Protein AF-A0A7S3AFW1-F1 (afdb_monomer_lite)

Sequence (264 aa):
GLPTTKPAVASLVTRRDFSRREEAARSRDGYKAGRGYSINAQKQAYGIDLSLSASDERTTQMVWGPGTFGYSPSALRLFKLEEQVPINLDKIHFDTANHGQAGGDNFGEGSLDVRMISSFGLNATTLVSNTNTSMSTEEGEGFGLAFLDFVSELASRPTVPHVLSLSLGSLSPYSCDKLCDEVSKDPSISLKACQSYLQTQRQVCMFESVEQAALIDRGLQALGLRGITVVGASGDGGSHWSFGPFEGFSPIARALNKVGCEFQ

InterPro domains:
  IPR036852 Peptidase S8/S53 domain superfamily [G3DSA:3.40.50.200] (35-255)
  IPR036852 Peptidase S8/S53 domain superfamily [SSF52743] (97-240)
  IPR050819 Tripeptidyl-peptidase I and related peptidases [PTHR14218] (33-239)

Foldseek 3Di:
DDDPDDDPPDDPPPPPDPDDPDDDPDDDDDDDPDDDQQLVRVCVVVVHDLPDEDPDLQQAAEEEDEAQQAADLVVLVVSCVVSVAQQDSVLEDEPDPDHGDPPDPNHVVNHVVSNNCSRRHPSHRYYYYYQYDVLRDLAAQSGLVSLLVVLVVQLPDPDHHLEYEYAAAEDALVVQQVLLVQLVVPVVHHSVNLSVLQRVDRRYNRHPDPVSVVSSVVSVVSCVVVNHHYHYDPACCPQQHRHHQRDDDDPSSVSSNVCSVPPD

Structure (mmCIF, N/CA/C/O backbone):
data_AF-A0A7S3AFW1-F1
#
_entry.id   AF-A0A7S3AFW1-F1
#
loop_
_atom_site.group_PDB
_atom_site.id
_atom_site.type_symbol
_atom_site.label_atom_id
_atom_site.label_alt_id
_atom_site.label_comp_id
_atom_site.label_asym_id
_atom_site.label_entity_id
_atom_site.label_seq_id
_atom_site.pdbx_PDB_ins_code
_atom_site.Cartn_x
_atom_site.Cartn_y
_atom_site.Cartn_z
_atom_site.occupancy
_atom_site.B_iso_or_equiv
_atom_site.auth_seq_id
_atom_site.auth_comp_id
_atom_site.auth_asym_id
_atom_site.auth_atom_id
_atom_site.pdbx_PDB_model_num
ATOM 1 N N . GLY A 1 1 ? -1.603 -40.210 21.253 1.00 34.34 1 GLY A N 1
ATOM 2 C CA . GLY A 1 1 ? -1.741 -40.449 19.806 1.00 34.34 1 GLY A CA 1
ATOM 3 C C . GLY A 1 1 ? -2.522 -39.301 19.219 1.00 34.34 1 GLY A C 1
ATOM 4 O O . GLY A 1 1 ? -3.602 -39.026 19.721 1.00 34.34 1 GLY A O 1
ATOM 5 N N . LEU A 1 2 ? -1.942 -38.586 18.257 1.00 29.91 2 LEU A N 1
ATOM 6 C CA . LEU A 1 2 ? -2.601 -37.478 17.561 1.00 29.91 2 LEU A CA 1
ATOM 7 C C . LEU A 1 2 ? -3.556 -38.029 16.482 1.00 29.91 2 LEU A C 1
ATOM 9 O O . LEU A 1 2 ? -3.230 -39.060 15.889 1.00 29.91 2 LEU A O 1
ATOM 13 N N . PRO A 1 3 ? -4.701 -37.379 16.204 1.00 38.62 3 PRO A N 1
ATOM 14 C CA . PRO A 1 3 ? -5.617 -37.817 15.153 1.00 38.62 3 PRO A CA 1
ATOM 15 C C . PRO A 1 3 ? -4.990 -37.634 13.763 1.00 38.62 3 PRO A C 1
ATOM 17 O O . PRO A 1 3 ? -4.450 -36.577 13.446 1.00 38.62 3 PRO A O 1
ATOM 20 N N . THR A 1 4 ? -5.081 -38.668 12.929 1.00 39.22 4 THR A N 1
ATOM 21 C CA . THR A 1 4 ? -4.430 -38.810 11.613 1.00 39.22 4 THR A CA 1
ATOM 22 C C . THR A 1 4 ? -5.290 -38.372 10.421 1.00 39.22 4 THR A C 1
ATOM 24 O O . THR A 1 4 ? -5.038 -38.789 9.293 1.00 39.22 4 THR A O 1
ATOM 27 N N . THR A 1 5 ? -6.298 -37.524 10.611 1.00 40.91 5 THR A N 1
ATOM 28 C CA . THR A 1 5 ? -7.193 -37.113 9.516 1.00 40.91 5 THR A CA 1
ATOM 29 C C . THR A 1 5 ? -7.173 -35.603 9.315 1.00 40.91 5 THR A C 1
ATOM 31 O O . THR A 1 5 ? -7.711 -34.853 10.126 1.00 40.91 5 THR A O 1
ATOM 34 N N . LYS A 1 6 ? -6.558 -35.167 8.206 1.00 38.09 6 LYS A N 1
ATOM 35 C CA . LYS A 1 6 ? -6.675 -33.798 7.679 1.00 38.09 6 LYS A CA 1
ATOM 36 C C . LYS A 1 6 ? -8.150 -33.487 7.370 1.00 38.09 6 LYS A C 1
ATOM 38 O O . LYS A 1 6 ? -8.806 -34.339 6.768 1.00 38.09 6 LYS A O 1
ATOM 43 N N . PRO A 1 7 ? -8.669 -32.289 7.693 1.00 36.94 7 PRO A N 1
ATOM 44 C CA . PRO A 1 7 ? -9.962 -31.859 7.182 1.00 36.94 7 PRO A CA 1
ATOM 45 C C . PRO A 1 7 ? -9.878 -31.702 5.662 1.00 36.94 7 PRO A C 1
ATOM 47 O O . PRO A 1 7 ? -8.921 -31.125 5.140 1.00 36.94 7 PRO A O 1
ATOM 50 N N . ALA A 1 8 ? -10.874 -32.235 4.957 1.00 33.84 8 ALA A N 1
ATOM 51 C CA . ALA A 1 8 ? -11.030 -32.034 3.527 1.00 33.84 8 ALA A CA 1
ATOM 52 C C . ALA A 1 8 ? -11.216 -30.539 3.236 1.00 33.84 8 ALA A C 1
ATOM 54 O O . ALA A 1 8 ? -12.000 -29.859 3.897 1.00 33.84 8 ALA A O 1
ATOM 55 N N . VAL A 1 9 ? -10.477 -30.048 2.243 1.00 37.91 9 VAL A N 1
ATOM 56 C CA . VAL A 1 9 ? -10.593 -28.698 1.694 1.00 37.91 9 VAL A CA 1
ATOM 57 C C . VAL A 1 9 ? -12.030 -28.513 1.209 1.00 37.91 9 VAL A C 1
ATOM 59 O O . VAL A 1 9 ? -12.413 -29.037 0.164 1.00 37.91 9 VAL A O 1
ATOM 62 N N . ALA A 1 10 ? -12.844 -27.802 1.987 1.00 37.94 10 ALA A N 1
ATOM 63 C CA . ALA A 1 10 ? -14.125 -27.313 1.514 1.00 37.94 10 ALA A CA 1
ATOM 64 C C . ALA A 1 10 ? -13.837 -26.310 0.392 1.00 37.94 10 ALA A C 1
ATOM 66 O O . ALA A 1 10 ? -13.158 -25.304 0.589 1.00 37.94 10 ALA A O 1
ATOM 67 N N . SER A 1 11 ? -14.309 -26.634 -0.806 1.00 35.25 11 SER A N 1
ATOM 68 C CA . SER A 1 11 ? -14.187 -25.822 -2.006 1.00 35.25 11 SER A CA 1
ATOM 69 C C . SER A 1 11 ? -14.900 -24.480 -1.825 1.00 35.25 11 SER A C 1
ATOM 71 O O . SER A 1 11 ? -16.094 -24.360 -2.096 1.00 35.25 11 SER A O 1
ATOM 73 N N . LEU A 1 12 ? -14.168 -23.449 -1.411 1.00 34.09 12 LEU A N 1
ATOM 74 C CA . LEU A 1 12 ? -14.587 -22.058 -1.563 1.00 34.09 12 LEU A CA 1
ATOM 75 C C . LEU A 1 12 ? -14.192 -21.586 -2.970 1.00 34.09 12 LEU A C 1
ATOM 77 O O . LEU A 1 12 ? -13.294 -20.779 -3.169 1.00 34.09 12 LEU A O 1
ATOM 81 N N . VAL A 1 13 ? -14.861 -22.162 -3.970 1.00 31.81 13 VAL A N 1
ATOM 82 C CA . VAL A 1 13 ? -14.914 -21.627 -5.334 1.00 31.81 13 VAL A CA 1
ATOM 83 C C . VAL A 1 13 ? -16.358 -21.211 -5.557 1.00 31.81 13 VAL A C 1
ATOM 85 O O . VAL A 1 13 ? -17.193 -22.001 -5.995 1.00 31.81 13 VAL A O 1
ATOM 88 N N . THR A 1 14 ? -16.685 -19.969 -5.217 1.00 34.72 14 THR A N 1
ATOM 89 C CA . THR A 1 14 ? -17.935 -19.357 -5.658 1.00 34.72 14 THR A CA 1
ATOM 90 C C . THR A 1 14 ? -17.806 -19.056 -7.151 1.00 34.72 14 THR A C 1
ATOM 92 O O . THR A 1 14 ? -17.253 -18.043 -7.574 1.00 34.72 14 THR A O 1
ATOM 95 N N . ARG A 1 15 ? -18.301 -19.983 -7.980 1.00 31.89 15 ARG A N 1
ATOM 96 C CA . ARG A 1 15 ? -18.605 -19.717 -9.391 1.00 31.89 15 ARG A CA 1
ATOM 97 C C . ARG A 1 15 ? -19.564 -18.524 -9.456 1.00 31.89 15 ARG A C 1
ATOM 99 O O . ARG A 1 15 ? -20.667 -18.595 -8.921 1.00 31.89 15 ARG A O 1
ATOM 106 N N . ARG A 1 16 ? -19.156 -17.442 -10.125 1.00 34.56 16 ARG A N 1
ATOM 107 C CA . ARG A 1 16 ? -20.081 -16.403 -10.601 1.00 34.56 16 ARG A CA 1
ATOM 108 C C . ARG A 1 16 ? -20.973 -17.027 -11.676 1.00 34.56 16 ARG A C 1
ATOM 110 O O . ARG A 1 16 ? -20.524 -17.225 -12.802 1.00 34.56 16 ARG A O 1
ATOM 117 N N . ASP A 1 17 ? -22.212 -17.350 -11.324 1.00 29.81 17 ASP A N 1
ATOM 118 C CA . ASP A 1 17 ? -23.254 -17.680 -12.299 1.00 29.81 17 ASP A CA 1
ATOM 119 C C . ASP A 1 17 ? -23.680 -16.396 -13.025 1.00 29.81 17 ASP A C 1
ATOM 121 O O . ASP A 1 17 ? -24.318 -15.515 -12.451 1.00 29.81 17 ASP A O 1
ATOM 125 N N . PHE A 1 18 ? -23.327 -16.279 -14.306 1.00 33.00 18 PHE A N 1
ATOM 126 C CA . PHE A 1 18 ? -23.675 -15.146 -15.178 1.00 33.00 18 PHE A CA 1
ATOM 127 C C . PHE A 1 18 ? -25.094 -15.238 -15.779 1.00 33.00 18 PHE A C 1
ATOM 129 O O . PHE A 1 18 ? -25.389 -14.596 -16.786 1.00 33.00 18 PHE A O 1
ATOM 136 N N . SER A 1 19 ? -26.001 -16.024 -15.195 1.00 30.44 19 SER A N 1
ATOM 137 C CA . SER A 1 19 ? -27.299 -16.339 -15.810 1.00 30.44 19 SER A CA 1
ATOM 138 C C . SER A 1 19 ? -28.516 -16.066 -14.924 1.00 30.44 19 SER A C 1
ATOM 140 O O . SER A 1 19 ? -29.472 -16.841 -14.928 1.00 30.44 19 SER A O 1
ATOM 142 N N . ARG A 1 20 ? -28.545 -14.930 -14.219 1.00 31.33 20 ARG A N 1
ATOM 143 C CA . ARG A 1 20 ? -29.813 -14.324 -13.780 1.00 31.33 20 ARG A CA 1
ATOM 144 C C . ARG A 1 20 ? -30.059 -13.016 -14.521 1.00 31.33 20 ARG A C 1
ATOM 146 O O . ARG A 1 20 ? -29.467 -11.987 -14.219 1.00 31.33 20 ARG A O 1
ATOM 153 N N . ARG A 1 21 ? -30.971 -13.071 -15.495 1.00 35.28 21 ARG A N 1
ATOM 154 C CA . ARG A 1 21 ? -31.735 -11.899 -15.933 1.00 35.28 21 ARG A CA 1
ATOM 155 C C . ARG A 1 21 ? -32.678 -11.532 -14.790 1.00 35.28 21 ARG A C 1
ATOM 157 O O . ARG A 1 21 ? -33.737 -12.138 -14.668 1.00 35.28 21 ARG A O 1
ATOM 164 N N . GLU A 1 22 ? -32.286 -10.579 -13.956 1.00 37.44 22 GLU A N 1
ATOM 165 C CA . GLU A 1 22 ? -33.246 -9.841 -13.140 1.00 37.44 22 GLU A CA 1
ATOM 166 C C . GLU A 1 22 ? -33.738 -8.640 -13.949 1.00 37.44 22 GLU A C 1
ATOM 168 O O . GLU A 1 22 ? -32.964 -7.835 -14.471 1.00 37.44 22 GLU A O 1
ATOM 173 N N . GLU A 1 23 ? -35.054 -8.598 -14.133 1.00 32.38 23 GLU A N 1
ATOM 174 C CA . GLU A 1 23 ? -35.783 -7.548 -14.825 1.00 32.38 23 GLU A CA 1
ATOM 175 C C . GLU A 1 23 ? -35.565 -6.210 -14.112 1.00 32.38 23 GLU A C 1
ATOM 177 O O . GLU A 1 23 ? -36.072 -5.961 -13.019 1.00 32.38 23 GLU A O 1
ATOM 182 N N . ALA A 1 24 ? -34.800 -5.328 -14.753 1.00 33.72 24 ALA A N 1
ATOM 183 C CA . ALA A 1 24 ? -34.612 -3.961 -14.305 1.00 33.72 24 ALA A CA 1
ATOM 184 C C . ALA A 1 24 ? -35.936 -3.187 -14.414 1.00 33.72 24 ALA A C 1
ATOM 186 O O . ALA A 1 24 ? -36.312 -2.692 -15.483 1.00 33.72 24 ALA A O 1
ATOM 187 N N . ALA A 1 25 ? -36.629 -3.043 -13.285 1.00 33.78 25 ALA A N 1
ATOM 188 C CA . ALA A 1 25 ? -37.641 -2.018 -13.111 1.00 33.78 25 ALA A CA 1
ATOM 189 C C . ALA A 1 25 ? -36.973 -0.644 -13.289 1.00 33.78 25 ALA A C 1
ATOM 191 O O . ALA A 1 25 ? -36.151 -0.204 -12.486 1.00 33.78 25 ALA A O 1
ATOM 192 N N . ARG A 1 26 ? -37.308 0.018 -14.399 1.00 33.91 26 ARG A N 1
ATOM 193 C CA . ARG A 1 26 ? -36.865 1.369 -14.751 1.00 33.91 26 ARG A CA 1
ATOM 194 C C . ARG A 1 26 ? -37.371 2.380 -13.717 1.00 33.91 26 ARG A C 1
ATOM 196 O O . ARG A 1 26 ? -38.484 2.883 -13.851 1.00 33.91 26 ARG A O 1
ATOM 203 N N . SER A 1 27 ? -36.531 2.737 -12.751 1.00 32.06 27 SER A N 1
ATOM 204 C CA . SER A 1 27 ? -36.625 4.035 -12.083 1.00 32.06 27 SER A CA 1
ATOM 205 C C . SER A 1 27 ? -35.856 5.061 -12.914 1.00 32.06 27 SER A C 1
ATOM 207 O O . SER A 1 27 ? -34.662 4.910 -13.175 1.00 32.06 27 SER A O 1
ATOM 209 N N . ARG A 1 28 ? -36.577 6.074 -13.400 1.00 36.31 28 ARG A N 1
ATOM 210 C CA . ARG A 1 28 ? -36.018 7.262 -14.043 1.00 36.31 28 ARG A CA 1
ATOM 211 C C . ARG A 1 28 ? -35.422 8.148 -12.952 1.00 36.31 28 ARG A C 1
ATOM 213 O O . ARG A 1 28 ? -36.155 8.941 -12.380 1.00 36.31 28 ARG A O 1
ATOM 220 N N . ASP A 1 29 ? -34.117 8.061 -12.734 1.00 35.31 29 ASP A N 1
ATOM 221 C CA . ASP A 1 29 ? -33.374 9.145 -12.095 1.00 35.31 29 ASP A CA 1
ATOM 222 C C . ASP A 1 29 ? -32.130 9.491 -12.911 1.00 35.31 29 ASP A C 1
ATOM 224 O O . ASP A 1 29 ? -31.426 8.629 -13.438 1.00 35.31 29 ASP A O 1
ATOM 228 N N . GLY A 1 30 ? -31.950 10.796 -13.105 1.00 32.28 30 GLY A N 1
ATOM 229 C CA . GLY A 1 30 ? -31.034 11.390 -14.065 1.00 32.28 30 GLY A CA 1
ATOM 230 C C . GLY A 1 30 ? -29.585 10.951 -13.873 1.00 32.28 30 GLY A C 1
ATOM 231 O O . GLY A 1 30 ? -28.999 11.085 -12.802 1.00 32.28 30 GLY A O 1
ATOM 232 N N . TYR A 1 31 ? -28.999 10.487 -14.971 1.00 33.03 31 TYR A N 1
ATOM 233 C CA . TYR A 1 31 ? -27.588 10.160 -15.108 1.00 33.03 31 TYR A CA 1
ATOM 234 C C . TYR A 1 31 ? -26.729 11.405 -14.808 1.00 33.03 31 TYR A C 1
ATOM 236 O O . TYR A 1 31 ? -26.622 12.313 -15.633 1.00 33.03 31 TYR A O 1
ATOM 244 N N . LYS A 1 32 ? -26.121 11.470 -13.617 1.00 36.41 32 LYS A N 1
ATOM 245 C CA . LYS A 1 32 ? -24.997 12.372 -13.326 1.00 36.41 32 LYS A CA 1
ATOM 246 C C . LYS A 1 32 ? -23.707 11.584 -13.500 1.00 36.41 32 LYS A C 1
ATOM 248 O O . LYS A 1 32 ? -23.470 10.614 -12.788 1.00 36.41 32 LYS A O 1
ATOM 253 N N . ALA A 1 33 ? -22.878 12.013 -14.443 1.00 34.91 33 ALA A N 1
ATOM 254 C CA . ALA A 1 33 ? -21.521 11.516 -14.582 1.00 34.91 33 ALA A CA 1
ATOM 255 C C . ALA A 1 33 ? -20.736 11.724 -13.268 1.00 34.91 33 ALA A C 1
ATOM 257 O O . ALA A 1 33 ? -20.692 12.838 -12.747 1.00 34.91 33 ALA A O 1
ATOM 258 N N . GLY A 1 34 ? -20.126 10.651 -12.753 1.00 44.19 34 GLY A N 1
ATOM 259 C CA . GLY A 1 34 ? -18.967 10.722 -11.855 1.00 44.19 34 GLY A CA 1
ATOM 260 C C . GLY A 1 34 ? -19.209 10.868 -10.348 1.00 44.19 34 GLY A C 1
ATOM 261 O O . GLY A 1 34 ? -18.528 11.671 -9.719 1.00 44.19 34 GLY A O 1
ATOM 262 N N . ARG A 1 35 ? -20.102 10.089 -9.724 1.00 49.44 35 ARG A N 1
ATOM 263 C CA . ARG A 1 35 ? -19.984 9.818 -8.277 1.00 49.44 35 ARG A CA 1
ATOM 264 C C . ARG A 1 35 ? -19.522 8.381 -8.078 1.00 49.44 35 ARG A C 1
ATOM 266 O O . ARG A 1 35 ? -20.214 7.461 -8.503 1.00 49.44 35 ARG A O 1
ATOM 273 N N . GLY A 1 36 ? -18.349 8.209 -7.465 1.00 63.22 36 GLY A N 1
ATOM 274 C CA . GLY A 1 36 ? -17.938 6.914 -6.925 1.00 63.22 36 GLY A CA 1
ATOM 275 C C . GLY A 1 36 ? -18.980 6.382 -5.934 1.00 63.22 36 GLY A C 1
ATOM 276 O O . GLY A 1 36 ? -19.855 7.122 -5.476 1.00 63.22 36 GLY A O 1
ATOM 277 N N . TYR A 1 37 ? -18.916 5.090 -5.619 1.00 83.75 37 TYR A N 1
ATOM 278 C CA . TYR A 1 37 ? -19.814 4.496 -4.629 1.00 83.75 37 TYR A CA 1
ATOM 279 C C . TYR A 1 37 ? -19.516 5.072 -3.240 1.00 83.75 37 TYR A C 1
ATOM 281 O O . TYR A 1 37 ? -18.371 5.008 -2.791 1.00 83.75 37 TYR A O 1
ATOM 289 N N . SER A 1 38 ? -20.539 5.591 -2.553 1.00 92.12 38 SER A N 1
ATOM 290 C CA . SER A 1 38 ? -20.404 6.009 -1.152 1.00 92.12 38 SER A CA 1
ATOM 291 C C . SER A 1 38 ? -19.994 4.831 -0.270 1.00 92.12 38 SER A C 1
ATOM 293 O O .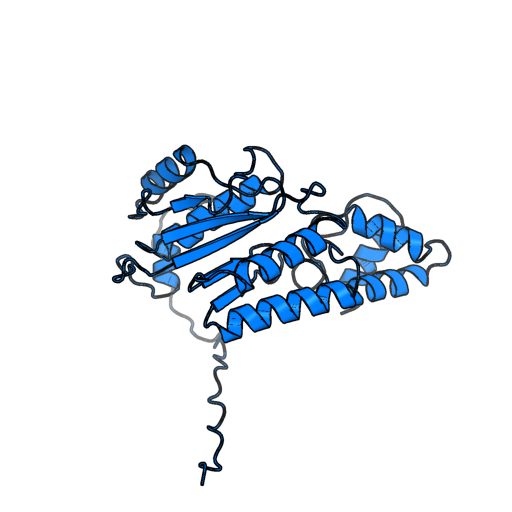 SER A 1 38 ? -20.259 3.671 -0.606 1.00 92.12 38 SER A O 1
ATOM 295 N N . ILE A 1 39 ? -19.405 5.107 0.893 1.00 94.69 39 ILE A N 1
ATOM 296 C CA . ILE A 1 39 ? -19.003 4.052 1.839 1.00 94.69 39 ILE A CA 1
ATOM 297 C C . ILE A 1 39 ? -20.184 3.151 2.205 1.00 94.69 39 ILE A C 1
ATOM 299 O O . ILE A 1 39 ? -20.058 1.926 2.209 1.00 94.69 39 ILE A O 1
ATOM 303 N N . ASN A 1 40 ? -21.353 3.739 2.463 1.00 94.06 40 ASN A N 1
ATOM 304 C CA . ASN A 1 40 ? -22.548 2.971 2.807 1.00 94.06 40 ASN A CA 1
ATOM 305 C C . ASN A 1 40 ? -23.006 2.074 1.649 1.00 94.06 40 ASN A C 1
ATOM 307 O O . ASN A 1 40 ? -23.373 0.926 1.892 1.00 94.06 40 ASN A O 1
ATOM 311 N N . ALA A 1 41 ? -22.933 2.553 0.402 1.00 93.62 41 ALA A N 1
ATOM 312 C CA . ALA A 1 41 ? -23.260 1.739 -0.767 1.00 93.62 41 ALA A CA 1
ATOM 313 C C . ALA A 1 41 ? -22.280 0.564 -0.931 1.00 93.62 41 ALA A C 1
ATOM 315 O O . ALA A 1 41 ? -22.707 -0.552 -1.220 1.00 93.62 41 ALA A O 1
ATOM 316 N N . GLN A 1 42 ? -20.983 0.785 -0.690 1.00 94.94 42 GLN A N 1
ATOM 317 C CA . GLN A 1 42 ? -19.983 -0.286 -0.723 1.00 94.94 42 GLN A CA 1
ATOM 318 C C . GLN A 1 42 ? -20.232 -1.325 0.380 1.00 94.94 42 GLN A C 1
ATOM 320 O O . GLN A 1 42 ? -20.286 -2.518 0.091 1.00 94.94 42 GLN A O 1
ATOM 325 N N . LYS A 1 43 ? -20.456 -0.894 1.630 1.00 95.00 43 LYS A N 1
ATOM 326 C CA . LYS A 1 43 ? -20.791 -1.800 2.742 1.00 95.00 43 LYS A CA 1
ATOM 327 C C . LYS A 1 43 ? -22.025 -2.644 2.438 1.00 95.00 43 LYS A C 1
ATOM 329 O O . LYS A 1 43 ? -21.980 -3.860 2.591 1.00 95.00 43 LYS A O 1
ATOM 334 N N . GLN A 1 44 ? -23.092 -2.017 1.945 1.00 95.12 44 GLN A N 1
ATOM 335 C CA . GLN A 1 44 ? -24.316 -2.714 1.549 1.00 95.12 44 GLN A CA 1
ATOM 336 C C . GLN A 1 44 ? -24.063 -3.740 0.440 1.00 95.12 44 GLN A C 1
ATOM 338 O O . GLN A 1 44 ? -24.547 -4.864 0.540 1.00 95.12 44 GLN A O 1
ATOM 343 N N . ALA A 1 45 ? -23.271 -3.390 -0.579 1.00 96.00 45 ALA A N 1
ATOM 344 C CA . ALA A 1 45 ? -22.916 -4.309 -1.660 1.00 96.00 45 ALA A CA 1
ATOM 345 C C . ALA A 1 45 ? -22.138 -5.541 -1.164 1.00 96.00 45 ALA A C 1
ATOM 347 O O . ALA A 1 45 ? -22.312 -6.632 -1.702 1.00 96.00 45 ALA A O 1
ATOM 348 N N . TYR A 1 46 ? -21.327 -5.385 -0.114 1.00 95.56 46 TYR A N 1
ATOM 349 C CA . TYR A 1 46 ? -20.613 -6.484 0.543 1.00 95.56 46 TYR A CA 1
ATOM 350 C C . TYR A 1 46 ? -21.419 -7.186 1.650 1.00 95.56 46 TYR A C 1
ATOM 352 O O . TYR A 1 46 ? -20.902 -8.103 2.284 1.00 95.56 46 TYR A O 1
ATOM 360 N N . GLY A 1 47 ? -22.670 -6.782 1.904 1.00 96.75 47 GLY A N 1
ATOM 361 C CA . GLY A 1 47 ? -23.490 -7.341 2.985 1.00 96.75 47 GLY A CA 1
ATOM 362 C C . GLY A 1 47 ? -22.984 -7.000 4.393 1.00 96.75 47 GLY A C 1
ATOM 363 O O . GLY A 1 47 ? -23.276 -7.725 5.341 1.00 96.75 47 GLY A O 1
ATOM 364 N N . ILE A 1 48 ? -22.217 -5.917 4.538 1.00 96.12 48 ILE A N 1
ATOM 365 C CA . ILE A 1 48 ? -21.691 -5.428 5.815 1.00 96.12 48 ILE A CA 1
ATOM 366 C C . ILE A 1 48 ? -22.729 -4.503 6.455 1.00 96.12 48 ILE A C 1
ATOM 368 O O . ILE A 1 48 ? -23.150 -3.512 5.852 1.00 96.12 48 ILE A O 1
ATOM 372 N N . ASP A 1 49 ? -23.112 -4.802 7.697 1.00 95.12 49 ASP A N 1
ATOM 373 C CA . ASP A 1 49 ? -23.975 -3.926 8.490 1.00 95.12 49 ASP A CA 1
ATOM 374 C C . ASP A 1 49 ? -23.307 -2.549 8.666 1.00 95.12 49 ASP A C 1
ATOM 376 O O . ASP A 1 49 ? -22.146 -2.442 9.067 1.00 95.12 49 ASP A O 1
ATOM 380 N N . LEU A 1 50 ? -24.043 -1.475 8.366 1.00 93.50 50 LEU A N 1
ATOM 381 C CA . LEU A 1 50 ? -23.544 -0.101 8.471 1.00 93.50 50 LEU A CA 1
ATOM 382 C C . LEU A 1 50 ? -23.111 0.267 9.899 1.00 93.50 50 LEU A C 1
ATOM 384 O O . LEU A 1 50 ? -22.249 1.131 10.069 1.00 93.50 50 LEU A O 1
ATOM 388 N N . SER A 1 51 ? -23.696 -0.398 10.897 1.00 90.94 51 SER A N 1
ATOM 389 C CA . SER A 1 51 ? -23.431 -0.235 12.327 1.00 90.94 51 SER A CA 1
ATOM 390 C C . SER A 1 51 ? -22.364 -1.190 12.878 1.00 90.94 51 SER A C 1
ATOM 392 O O . SER A 1 51 ? -21.970 -1.042 14.039 1.00 90.94 51 SER A O 1
ATOM 394 N N . LEU A 1 52 ? -21.866 -2.138 12.066 1.00 94.88 52 LEU A N 1
ATOM 395 C CA . LEU A 1 52 ? -20.821 -3.068 12.491 1.00 94.88 52 LEU A CA 1
ATOM 396 C C . LEU A 1 52 ? -19.589 -2.286 12.946 1.00 94.88 52 LEU A C 1
ATOM 398 O O . LEU A 1 52 ? -18.970 -1.557 12.170 1.00 94.88 52 LEU A O 1
ATOM 402 N N . SER A 1 53 ? -19.245 -2.453 14.216 1.00 96.31 53 SER A N 1
ATOM 403 C CA . SER A 1 53 ? -18.134 -1.771 14.863 1.00 96.31 53 SER A CA 1
ATOM 404 C C . SER A 1 53 ? -17.462 -2.694 15.870 1.00 96.31 53 SER A C 1
ATOM 406 O O . SER A 1 53 ? -18.078 -3.622 16.399 1.00 96.31 53 SER A O 1
ATOM 408 N N . ALA A 1 54 ? -16.178 -2.454 16.117 1.00 96.50 54 ALA A N 1
ATOM 409 C CA . ALA A 1 54 ? -15.412 -3.187 17.105 1.00 96.50 54 ALA A CA 1
ATOM 410 C C . ALA A 1 54 ? -15.989 -2.953 18.509 1.00 96.50 54 ALA A C 1
ATOM 412 O O . ALA A 1 54 ? -16.115 -1.813 18.963 1.00 96.50 54 ALA A O 1
ATOM 413 N N . SER A 1 55 ? -16.309 -4.048 19.199 1.00 93.69 55 SER A N 1
ATOM 414 C CA . SER A 1 55 ? -16.808 -4.037 20.578 1.00 93.69 55 SER A CA 1
ATOM 415 C C . SER A 1 55 ? -15.695 -4.090 21.630 1.00 93.69 55 SER A C 1
ATOM 417 O O . SER A 1 55 ? -15.945 -3.779 22.789 1.00 93.69 55 SER A O 1
ATOM 419 N N . ASP A 1 56 ? -14.485 -4.515 21.248 1.00 94.31 56 ASP A N 1
ATOM 420 C CA . ASP A 1 56 ? -13.303 -4.557 22.119 1.00 94.31 56 ASP A CA 1
ATOM 421 C C . ASP A 1 56 ? -12.368 -3.390 21.777 1.00 94.31 56 ASP A C 1
ATOM 423 O O . ASP A 1 56 ? -11.905 -3.274 20.639 1.00 94.31 56 ASP A O 1
ATOM 427 N N . GLU A 1 57 ? -12.058 -2.559 22.773 1.00 92.50 57 GLU A N 1
ATOM 428 C CA . GLU A 1 57 ? -11.131 -1.420 22.686 1.00 92.50 57 GLU A CA 1
ATOM 429 C C . GLU A 1 57 ? -9.708 -1.819 22.260 1.00 92.50 57 GLU A C 1
ATOM 431 O O . GLU A 1 57 ? -8.946 -0.995 21.757 1.00 92.50 57 GLU A O 1
ATOM 436 N N . ARG A 1 58 ? -9.345 -3.096 22.422 1.00 94.06 58 ARG A N 1
ATOM 437 C CA . ARG A 1 58 ? -8.054 -3.649 21.995 1.00 94.06 58 ARG A CA 1
ATOM 438 C C . ARG A 1 58 ? -8.017 -4.012 20.513 1.00 94.06 58 ARG A C 1
ATOM 440 O O . ARG A 1 58 ? -6.953 -4.375 20.021 1.00 94.06 58 ARG A O 1
ATOM 447 N N . THR A 1 59 ? -9.144 -3.938 19.803 1.00 97.44 59 THR A N 1
ATOM 448 C CA . THR A 1 59 ? -9.189 -4.213 18.362 1.00 97.44 59 THR A CA 1
ATOM 449 C C . THR A 1 59 ? -8.388 -3.148 17.627 1.00 97.44 59 THR A C 1
ATOM 451 O O . THR A 1 59 ? -8.727 -1.965 17.648 1.00 97.44 59 THR A O 1
ATOM 454 N N . THR A 1 60 ? -7.320 -3.582 16.975 1.00 98.12 60 THR A N 1
ATOM 455 C CA . THR A 1 60 ? -6.331 -2.723 16.322 1.00 98.12 60 THR A CA 1
ATOM 456 C C . THR A 1 60 ? -6.181 -3.108 14.861 1.00 98.12 60 THR A C 1
ATOM 458 O O . THR A 1 60 ? -6.087 -4.287 14.518 1.00 98.12 60 THR A O 1
ATOM 461 N N . GLN A 1 61 ? -6.114 -2.102 14.004 1.00 98.44 61 GLN A N 1
ATOM 462 C CA . GLN A 1 61 ? -5.835 -2.224 12.582 1.00 98.44 61 GLN A CA 1
ATOM 463 C C . GLN A 1 61 ? -4.726 -1.247 12.207 1.00 98.44 61 GLN A C 1
ATOM 465 O O . GLN A 1 61 ? -4.550 -0.223 12.867 1.00 98.44 61 GLN A O 1
ATOM 470 N N . MET A 1 62 ? -3.967 -1.559 11.169 1.00 98.44 62 MET A N 1
ATOM 471 C CA . MET A 1 62 ? -2.822 -0.765 10.753 1.00 98.44 62 MET A CA 1
ATOM 472 C C . MET A 1 62 ? -2.798 -0.601 9.240 1.00 98.44 62 MET A C 1
ATOM 474 O O . MET A 1 62 ? -3.125 -1.531 8.504 1.00 98.44 62 MET A O 1
ATOM 478 N N . VAL A 1 63 ? -2.379 0.580 8.803 1.00 97.62 63 VAL A N 1
ATOM 479 C CA . VAL A 1 63 ? -1.976 0.874 7.425 1.00 97.62 63 VAL A CA 1
ATOM 480 C C . VAL A 1 63 ? -0.516 1.304 7.434 1.00 97.62 63 VAL A C 1
ATOM 482 O O . VAL A 1 63 ? -0.055 1.916 8.406 1.00 97.62 63 VAL A O 1
ATOM 485 N N . TRP A 1 64 ? 0.210 0.974 6.374 1.00 94.81 64 TRP A N 1
ATOM 486 C CA . TRP A 1 64 ? 1.622 1.310 6.256 1.00 94.81 64 TRP A CA 1
ATOM 487 C C . TRP A 1 64 ? 1.990 1.728 4.837 1.00 94.81 64 TRP A C 1
ATOM 489 O O . TRP A 1 64 ? 1.527 1.137 3.864 1.00 94.81 64 TRP A O 1
ATOM 499 N N . GLY A 1 65 ? 2.909 2.685 4.750 1.00 91.12 65 GLY A N 1
ATOM 500 C CA . GLY A 1 65 ? 3.661 2.978 3.540 1.00 91.12 65 GLY A CA 1
ATOM 501 C C . GLY A 1 65 ? 4.933 3.769 3.849 1.00 91.12 65 GLY A C 1
ATOM 502 O O . GLY A 1 65 ? 5.055 4.341 4.934 1.00 91.12 65 GLY A O 1
ATOM 503 N N . PRO A 1 66 ? 5.903 3.820 2.925 1.00 87.88 66 PRO A N 1
ATOM 504 C CA . PRO A 1 66 ? 7.125 4.584 3.116 1.00 87.88 66 PRO A CA 1
A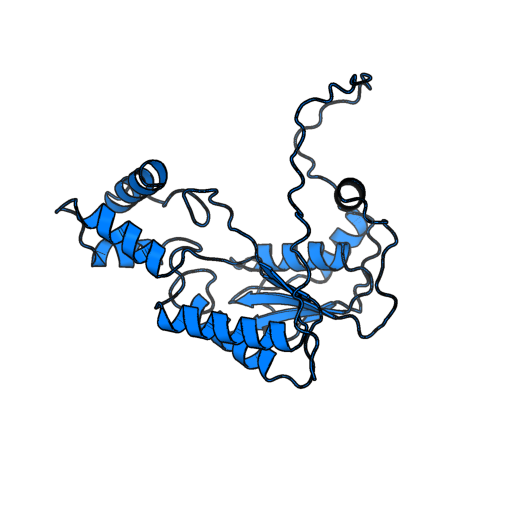TOM 505 C C . PRO A 1 66 ? 6.946 6.061 2.742 1.00 87.88 66 PRO A C 1
ATOM 507 O O . PRO A 1 66 ? 5.957 6.488 2.134 1.00 87.88 66 PRO A O 1
ATOM 510 N N . GLY A 1 67 ? 7.967 6.848 3.065 1.00 84.75 67 GLY A N 1
ATOM 511 C CA . GLY A 1 67 ? 8.163 8.178 2.509 1.00 84.75 67 GLY A CA 1
ATOM 512 C C . GLY A 1 67 ? 7.166 9.214 3.001 1.00 84.75 67 GLY A C 1
ATOM 513 O O . GLY A 1 67 ? 7.189 9.595 4.172 1.00 84.75 67 GLY A O 1
ATOM 514 N N . THR A 1 68 ? 6.301 9.708 2.115 1.00 86.69 68 THR A N 1
ATOM 515 C CA . THR A 1 68 ? 5.302 10.735 2.452 1.00 86.69 68 THR A CA 1
ATOM 516 C C . THR A 1 68 ? 3.959 10.156 2.898 1.00 86.69 68 THR A C 1
ATOM 518 O O . THR A 1 68 ? 2.997 10.914 3.016 1.00 86.69 68 THR A O 1
ATOM 521 N N . PHE A 1 69 ? 3.879 8.845 3.154 1.00 90.25 69 PHE A N 1
ATOM 522 C CA . PHE A 1 69 ? 2.660 8.174 3.602 1.00 90.25 69 PHE A CA 1
ATOM 523 C C . PHE A 1 69 ? 2.104 8.798 4.884 1.00 90.25 69 PHE A C 1
ATOM 525 O O . PHE A 1 69 ? 2.815 8.986 5.876 1.00 90.25 69 PHE A O 1
ATOM 532 N N . GLY A 1 70 ? 0.820 9.126 4.872 1.00 91.69 70 GLY A N 1
ATOM 533 C CA . GLY A 1 70 ? 0.168 9.762 6.004 1.00 91.69 70 GLY A CA 1
ATOM 534 C C . GLY A 1 70 ? -1.221 10.262 5.654 1.00 91.69 70 GLY A C 1
ATOM 535 O O . GLY A 1 70 ? -1.752 9.980 4.583 1.00 91.69 70 GLY A O 1
ATOM 536 N N . TYR A 1 71 ? -1.817 11.011 6.578 1.00 93.81 71 TYR A N 1
ATOM 537 C CA . TYR A 1 71 ? -3.145 11.586 6.399 1.00 93.81 71 TYR A CA 1
ATOM 538 C C . TYR A 1 71 ? -3.253 12.961 7.051 1.00 93.81 71 TYR A C 1
ATOM 540 O O . TYR A 1 71 ? -2.483 13.327 7.939 1.00 93.81 71 TYR A O 1
ATOM 548 N N . SER A 1 72 ? -4.259 13.723 6.627 1.00 93.69 72 SER A N 1
ATOM 549 C CA . SER A 1 72 ? -4.635 14.977 7.275 1.00 93.69 72 SER A CA 1
ATOM 550 C C . SER A 1 72 ? -5.830 14.759 8.213 1.00 93.69 72 SER A C 1
ATOM 552 O O . SER A 1 72 ? -6.906 14.371 7.742 1.00 93.69 72 SER A O 1
ATOM 554 N N . PRO A 1 73 ? -5.711 15.064 9.522 1.00 93.94 73 PRO A N 1
ATOM 555 C CA . PRO A 1 73 ? -6.837 14.983 10.452 1.00 93.94 73 PRO A CA 1
ATOM 556 C C . PRO A 1 73 ? -8.028 15.868 10.058 1.00 93.94 73 PRO A C 1
ATOM 558 O O . PRO A 1 73 ? -9.181 15.497 10.288 1.00 93.94 73 PRO A O 1
ATOM 561 N N . SER A 1 74 ? -7.779 17.033 9.447 1.00 95.00 74 SER A N 1
ATOM 562 C CA . SER A 1 74 ? -8.850 17.917 8.976 1.00 95.00 74 SER A CA 1
ATOM 563 C C . SER A 1 74 ? -9.553 17.346 7.745 1.00 95.00 74 SER A C 1
ATOM 565 O O . SER A 1 74 ? -10.782 17.355 7.702 1.00 95.00 74 SER A O 1
ATOM 567 N N . ALA A 1 75 ? -8.808 16.771 6.796 1.00 94.25 75 ALA A N 1
ATOM 568 C CA . ALA A 1 75 ? -9.389 16.106 5.629 1.00 94.25 75 ALA A CA 1
ATOM 569 C C . ALA A 1 75 ? -10.213 14.873 6.029 1.00 94.25 75 ALA A C 1
ATOM 571 O O . ALA A 1 75 ? -11.313 14.674 5.521 1.00 94.25 75 ALA A O 1
ATOM 572 N N . LEU A 1 76 ? -9.733 14.085 6.996 1.00 95.81 76 LEU A N 1
ATOM 573 C CA . LEU A 1 76 ? -10.464 12.926 7.508 1.00 95.81 76 LEU A CA 1
ATOM 574 C C . LEU A 1 76 ? -11.756 13.328 8.236 1.00 95.81 76 LEU A C 1
ATOM 576 O O . LEU A 1 76 ? -12.785 12.667 8.097 1.00 95.81 76 LEU A O 1
ATOM 580 N N . ARG A 1 77 ? -11.736 14.446 8.974 1.00 97.12 77 ARG A N 1
ATOM 581 C CA . ARG A 1 77 ? -12.941 15.021 9.586 1.00 97.12 77 ARG A CA 1
ATOM 582 C C . ARG A 1 77 ? -13.954 15.478 8.538 1.00 97.12 77 ARG A C 1
ATOM 584 O O . ARG A 1 77 ? -15.142 15.246 8.730 1.00 97.12 77 ARG A O 1
ATOM 591 N N . LEU A 1 78 ? -13.505 16.118 7.458 1.00 96.56 78 LEU A N 1
ATOM 592 C CA . LEU A 1 78 ? -14.385 16.513 6.355 1.00 96.56 78 LEU A CA 1
ATOM 593 C C . LEU A 1 78 ? -14.995 15.285 5.677 1.00 96.56 78 LEU A C 1
ATOM 595 O O . LEU A 1 78 ? -16.212 15.204 5.567 1.00 96.56 78 LEU A O 1
ATOM 599 N N . PHE A 1 79 ? -14.177 14.282 5.362 1.00 95.81 79 PHE A N 1
ATOM 600 C CA . PHE A 1 79 ? -14.638 13.015 4.799 1.00 95.81 79 PHE A CA 1
ATOM 601 C C . PHE A 1 79 ? -15.701 12.332 5.675 1.00 95.81 79 PHE A C 1
ATOM 603 O O . PHE A 1 79 ? -16.741 11.912 5.173 1.00 95.81 79 PHE A O 1
ATOM 610 N N . LYS A 1 80 ? -15.494 12.291 7.001 1.00 95.38 80 LYS A N 1
ATOM 611 C CA . LYS A 1 80 ? -16.487 11.788 7.966 1.00 95.38 80 LYS A CA 1
ATOM 612 C C . LYS A 1 80 ? -17.849 12.483 7.809 1.00 95.38 80 LYS A C 1
ATOM 614 O O . LYS A 1 80 ? -18.884 11.824 7.884 1.00 95.38 80 LYS A O 1
ATOM 619 N N . LEU A 1 81 ? -17.848 13.807 7.637 1.00 95.94 81 LEU A N 1
ATOM 620 C CA . LEU A 1 81 ? -19.066 14.609 7.484 1.00 95.94 81 LEU A CA 1
ATOM 621 C C . LEU A 1 81 ? -19.725 14.395 6.115 1.00 95.94 81 LEU A C 1
ATOM 623 O O . LEU A 1 81 ? -20.946 14.277 6.044 1.00 95.94 81 LEU A O 1
ATOM 627 N N . GLU A 1 82 ? -18.926 14.332 5.052 1.00 94.38 82 GLU A N 1
ATOM 628 C CA . GLU A 1 82 ? -19.392 14.179 3.670 1.00 94.38 82 GLU A CA 1
ATOM 629 C C . GLU A 1 82 ? -20.011 12.799 3.415 1.00 94.38 82 GLU A C 1
ATOM 631 O O . GLU A 1 82 ? -21.108 12.712 2.865 1.00 94.38 82 GLU A O 1
ATOM 636 N N . GLU A 1 83 ? -19.357 11.729 3.876 1.00 93.75 83 GLU A N 1
ATOM 637 C CA . GLU A 1 83 ? -19.832 10.348 3.711 1.00 93.75 83 GLU A CA 1
ATOM 638 C C . GLU A 1 83 ? -20.828 9.914 4.799 1.00 93.75 83 GLU A C 1
ATOM 640 O O . GLU A 1 83 ? -21.428 8.843 4.699 1.00 93.75 83 GLU A O 1
ATOM 645 N N . GLN A 1 84 ? -21.019 10.732 5.843 1.00 92.69 84 GLN A N 1
ATOM 646 C CA . GLN A 1 84 ? -21.893 10.443 6.991 1.00 92.69 84 GLN A CA 1
ATOM 647 C C . GLN A 1 84 ? -21.572 9.102 7.679 1.00 92.69 84 GLN A C 1
ATOM 649 O O . GLN A 1 84 ? -22.459 8.389 8.151 1.00 92.69 84 GLN A O 1
ATOM 654 N N . VAL A 1 85 ? -20.286 8.751 7.749 1.00 91.19 85 VAL A N 1
ATOM 655 C CA . VAL A 1 85 ? -19.800 7.509 8.371 1.00 91.19 85 VAL A CA 1
ATOM 656 C C . VAL A 1 85 ? -19.416 7.797 9.826 1.00 91.19 85 VAL A C 1
ATOM 658 O O . VAL A 1 85 ? -18.737 8.790 10.089 1.00 91.19 85 VAL A O 1
ATOM 661 N N . PRO A 1 86 ? -19.782 6.962 10.814 1.00 93.69 86 PRO A N 1
ATOM 662 C CA . PRO A 1 86 ? -19.505 7.231 12.227 1.00 93.69 86 PRO A CA 1
ATOM 663 C C . PRO A 1 86 ? -18.052 6.900 12.634 1.00 93.69 86 PRO A C 1
ATOM 665 O O . PRO A 1 86 ? -17.812 6.219 13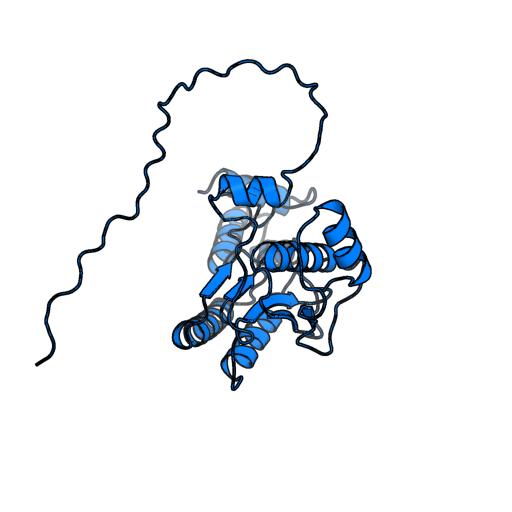.626 1.00 93.69 86 PRO A O 1
ATOM 668 N N . ILE A 1 87 ? -17.061 7.403 11.891 1.00 95.50 87 ILE A N 1
ATOM 669 C CA . ILE A 1 87 ? -15.628 7.194 12.168 1.00 95.50 87 ILE A CA 1
ATOM 670 C C . ILE A 1 87 ? -15.264 7.778 13.540 1.00 95.50 87 ILE A C 1
ATOM 672 O O . ILE A 1 87 ? -15.547 8.948 13.810 1.00 95.50 87 ILE A O 1
ATOM 676 N N . ASN A 1 88 ? -14.604 7.008 14.404 1.00 95.94 88 ASN A N 1
ATOM 677 C CA . ASN A 1 88 ? -14.089 7.513 15.676 1.00 95.94 88 ASN A CA 1
ATOM 678 C C . ASN A 1 88 ? -12.702 8.148 15.466 1.00 95.94 88 ASN A C 1
ATOM 680 O O . ASN A 1 88 ? -11.702 7.442 15.400 1.00 95.94 88 ASN A O 1
ATOM 684 N N . LEU A 1 89 ? -12.651 9.479 15.328 1.00 97.31 89 LEU A N 1
ATOM 685 C CA . LEU A 1 89 ? -11.407 10.208 15.033 1.00 97.31 89 LEU A CA 1
ATOM 686 C C . LEU A 1 89 ? -10.378 10.121 16.169 1.00 97.31 89 LEU A C 1
ATOM 688 O O . LEU A 1 89 ? -9.186 10.232 15.901 1.00 97.31 89 LEU A O 1
ATOM 692 N N . ASP A 1 90 ? -10.825 9.886 17.404 1.00 97.25 90 ASP A N 1
ATOM 693 C CA . ASP A 1 90 ? -9.949 9.796 18.577 1.00 97.25 90 ASP A CA 1
ATOM 694 C C . ASP A 1 90 ? -9.194 8.463 18.645 1.00 97.25 90 ASP A C 1
ATOM 696 O O . ASP A 1 90 ? -8.318 8.307 19.485 1.00 97.25 90 ASP A O 1
ATOM 700 N N . LYS A 1 91 ? -9.526 7.511 17.764 1.00 97.62 91 LYS A N 1
ATOM 701 C CA . LYS A 1 91 ? -8.892 6.190 17.656 1.00 97.62 91 LYS A CA 1
ATOM 702 C C . LYS A 1 91 ? -7.938 6.066 16.470 1.00 97.62 91 LYS A C 1
ATOM 704 O O . LYS A 1 91 ? -7.543 4.958 16.116 1.00 97.62 91 LYS A O 1
ATOM 709 N N . ILE A 1 92 ? -7.608 7.172 15.809 1.00 97.56 92 ILE A N 1
ATOM 710 C CA . ILE A 1 92 ? -6.758 7.179 14.616 1.00 97.56 92 ILE A CA 1
ATOM 711 C C . ILE A 1 92 ? -5.474 7.915 14.964 1.00 97.56 92 ILE A C 1
ATOM 713 O O . ILE A 1 92 ? -5.496 9.113 15.253 1.00 97.56 92 ILE A O 1
ATOM 717 N N . HIS A 1 93 ? -4.364 7.183 14.954 1.00 95.12 93 HIS A N 1
ATOM 718 C CA . HIS A 1 93 ? -3.084 7.663 15.455 1.00 95.12 93 HIS A CA 1
ATOM 719 C C . HIS A 1 93 ? -1.969 7.350 14.475 1.00 95.12 93 HIS A C 1
ATOM 721 O O . HIS A 1 93 ? -1.936 6.275 13.878 1.00 95.12 93 HIS A O 1
ATOM 727 N N . PHE A 1 94 ? -1.008 8.261 14.377 1.00 94.12 94 PHE A N 1
ATOM 728 C CA . PHE A 1 94 ? 0.282 7.903 13.817 1.00 94.12 94 PHE A CA 1
ATOM 729 C C . PHE A 1 94 ? 1.028 6.986 14.785 1.00 94.12 94 PHE A C 1
ATOM 731 O O . PHE A 1 94 ? 1.131 7.271 15.977 1.00 94.12 94 PHE A O 1
ATOM 738 N N . ASP A 1 95 ? 1.533 5.885 14.248 1.00 92.50 95 ASP A N 1
ATOM 739 C CA . ASP A 1 95 ? 2.285 4.857 14.968 1.00 92.50 95 ASP A CA 1
ATOM 740 C C . ASP A 1 95 ? 3.766 5.234 15.139 1.00 92.50 95 ASP A C 1
ATOM 742 O O . ASP A 1 95 ? 4.438 4.814 16.076 1.00 92.50 95 ASP A O 1
ATOM 746 N N . THR A 1 96 ? 4.267 6.078 14.241 1.00 82.31 96 THR A N 1
ATOM 747 C CA . THR A 1 96 ? 5.654 6.541 14.180 1.00 82.31 96 THR A CA 1
ATOM 748 C C . THR A 1 96 ? 5.710 8.056 14.295 1.00 82.31 96 THR A C 1
ATOM 750 O O . THR A 1 96 ? 4.760 8.725 13.911 1.00 82.31 96 THR A O 1
ATOM 753 N N . ALA A 1 97 ? 6.841 8.625 14.728 1.00 80.25 97 ALA A N 1
ATOM 754 C CA . ALA A 1 97 ? 7.054 10.080 14.704 1.00 80.25 97 ALA A CA 1
ATOM 755 C C . ALA A 1 97 ? 7.088 10.668 13.276 1.00 80.25 97 ALA A C 1
ATOM 757 O O . ALA A 1 97 ? 6.920 11.872 13.099 1.00 80.25 97 ALA A O 1
ATOM 758 N N . ASN A 1 98 ? 7.315 9.830 12.257 1.00 75.50 98 ASN A N 1
ATOM 759 C CA . ASN A 1 98 ? 7.144 10.233 10.868 1.00 75.50 98 ASN A CA 1
ATOM 760 C C . ASN A 1 98 ? 5.661 10.193 10.485 1.00 75.50 98 ASN A C 1
ATOM 762 O O . ASN A 1 98 ? 4.978 9.202 10.748 1.00 75.50 98 ASN A O 1
ATOM 766 N N . HIS A 1 99 ? 5.175 11.265 9.865 1.00 74.44 99 HIS A N 1
ATOM 767 C CA . HIS A 1 99 ? 3.754 11.467 9.564 1.00 74.44 99 HIS A CA 1
ATOM 768 C C . HIS A 1 99 ? 3.491 11.792 8.083 1.00 74.44 99 HIS A C 1
ATOM 770 O O . HIS A 1 99 ? 2.369 12.153 7.723 1.00 74.44 99 HIS A O 1
ATOM 776 N N . GLY A 1 100 ? 4.518 11.686 7.229 1.00 74.06 100 GLY A N 1
ATOM 777 C CA . GLY A 1 100 ? 4.439 12.108 5.832 1.00 74.06 100 GLY A CA 1
ATOM 778 C C . GLY A 1 100 ? 4.176 13.612 5.672 1.00 74.06 100 GLY A C 1
ATOM 779 O O . GLY A 1 100 ? 4.105 14.362 6.647 1.00 74.06 100 GLY A O 1
ATOM 780 N N . GLN A 1 101 ? 4.052 14.086 4.431 1.00 74.00 101 GLN A N 1
ATOM 781 C CA . GLN A 1 101 ? 3.716 15.485 4.137 1.00 74.00 101 GLN A CA 1
ATOM 782 C C . GLN A 1 101 ? 2.667 15.565 3.033 1.00 74.00 101 GLN A C 1
ATOM 784 O O . GLN A 1 101 ? 2.748 14.852 2.033 1.00 74.00 101 GLN A O 1
ATOM 789 N N . ALA A 1 102 ? 1.689 16.455 3.213 1.00 74.25 102 ALA A N 1
ATOM 790 C CA . ALA A 1 102 ? 0.648 16.687 2.222 1.00 74.25 102 ALA A CA 1
ATOM 791 C C . ALA A 1 102 ? 1.252 17.140 0.885 1.00 74.25 102 ALA A C 1
ATOM 793 O O . ALA A 1 102 ? 2.106 18.023 0.856 1.00 74.25 102 ALA A O 1
ATOM 794 N N . GLY A 1 103 ? 0.777 16.546 -0.212 1.00 68.50 103 GLY A N 1
ATOM 795 C CA . GLY A 1 103 ? 1.289 16.806 -1.561 1.00 68.50 103 GLY A CA 1
ATOM 796 C C . GLY A 1 103 ? 2.479 15.937 -1.976 1.00 68.50 103 GLY A C 1
ATOM 797 O O . GLY A 1 103 ? 2.915 16.057 -3.113 1.00 68.50 103 GLY A O 1
ATOM 798 N N . GLY A 1 104 ? 2.982 15.066 -1.095 1.00 71.62 104 GLY A N 1
ATOM 799 C CA . GLY A 1 104 ? 3.938 14.026 -1.473 1.00 71.62 104 GLY A CA 1
ATOM 800 C C . GLY A 1 104 ? 3.275 12.832 -2.163 1.00 71.62 104 GLY A C 1
ATOM 801 O O . GLY A 1 104 ? 2.094 12.563 -1.924 1.00 71.62 104 GLY A O 1
ATOM 802 N N . ASP A 1 105 ? 4.053 12.103 -2.964 1.00 74.12 105 ASP A N 1
ATOM 803 C CA . ASP A 1 105 ? 3.585 11.040 -3.869 1.00 74.12 105 ASP A CA 1
ATOM 804 C C . ASP A 1 105 ? 2.695 10.001 -3.171 1.00 74.12 105 ASP A C 1
ATOM 806 O O . ASP A 1 105 ? 1.599 9.695 -3.641 1.00 74.12 105 ASP A O 1
ATOM 810 N N . ASN A 1 106 ? 3.091 9.590 -1.963 1.00 82.94 106 ASN A N 1
ATOM 811 C CA . ASN A 1 106 ? 2.404 8.548 -1.201 1.00 82.94 106 ASN A CA 1
ATOM 812 C C . ASN A 1 106 ? 1.387 9.089 -0.168 1.00 82.94 106 ASN A C 1
ATOM 814 O O . ASN A 1 106 ? 0.775 8.338 0.593 1.00 82.94 106 ASN A O 1
ATOM 818 N N . PHE A 1 107 ? 1.203 10.413 -0.079 1.00 88.38 107 PHE A N 1
ATOM 819 C CA . PHE A 1 107 ? 0.263 11.004 0.888 1.00 88.38 107 PHE A CA 1
ATOM 820 C C . PHE A 1 107 ? -1.196 10.796 0.467 1.00 88.38 107 PHE A C 1
ATOM 822 O O . PHE A 1 107 ? -2.081 10.643 1.312 1.00 88.38 107 PHE A O 1
ATOM 829 N N . GLY A 1 108 ? -1.456 10.807 -0.845 1.00 89.50 108 GLY A N 1
ATOM 830 C CA . GLY A 1 108 ? -2.780 10.532 -1.405 1.00 89.50 108 GLY A CA 1
ATOM 831 C C . GLY A 1 108 ? -3.244 9.111 -1.089 1.00 89.50 108 GLY A C 1
ATOM 832 O O . GLY A 1 108 ? -4.373 8.940 -0.618 1.00 89.50 108 GLY A O 1
ATOM 833 N N . GLU A 1 109 ? -2.343 8.143 -1.265 1.00 90.31 109 GLU A N 1
ATOM 834 C CA . GLU A 1 109 ? -2.569 6.731 -0.952 1.00 90.31 109 GLU A CA 1
ATOM 835 C C . GLU A 1 109 ? -2.779 6.525 0.549 1.00 90.31 109 GLU A C 1
ATOM 837 O O . GLU A 1 109 ? -3.829 6.044 0.963 1.00 90.31 109 GLU A O 1
ATOM 842 N N . GLY A 1 110 ? -1.881 7.044 1.396 1.00 93.00 110 GLY A N 1
ATOM 843 C CA . GLY A 1 110 ? -2.064 6.958 2.849 1.00 93.00 110 GLY A CA 1
ATOM 844 C C . GLY A 1 110 ? -3.360 7.604 3.339 1.00 93.00 110 GLY A C 1
ATOM 845 O O . GLY A 1 110 ? -4.051 7.071 4.209 1.00 93.00 110 GLY A O 1
ATOM 846 N N . SER A 1 111 ? -3.771 8.717 2.730 1.00 94.69 111 SER A N 1
ATOM 847 C CA . SER A 1 111 ? -5.055 9.341 3.045 1.00 94.69 111 SER A CA 1
ATOM 848 C C . SER A 1 111 ? -6.238 8.480 2.596 1.00 94.69 111 SER A C 1
ATOM 850 O O . SER A 1 111 ? -7.276 8.484 3.261 1.00 94.69 111 SER A O 1
ATOM 852 N N . LEU A 1 112 ? -6.144 7.789 1.457 1.00 94.69 112 LEU A N 1
ATOM 853 C CA . LEU A 1 112 ? -7.156 6.837 0.992 1.00 94.69 112 LEU A CA 1
ATOM 854 C C . LEU A 1 112 ? -7.258 5.644 1.948 1.00 94.69 112 LEU A C 1
ATOM 856 O O . LEU A 1 112 ? -8.346 5.389 2.463 1.00 94.69 112 LEU A O 1
ATOM 860 N N . ASP A 1 113 ? -6.137 5.011 2.269 1.00 96.94 113 ASP A N 1
ATOM 861 C CA . ASP A 1 113 ? -6.045 3.873 3.181 1.00 96.94 113 ASP A CA 1
ATOM 862 C C . ASP A 1 113 ? -6.670 4.170 4.542 1.00 96.94 113 ASP A C 1
ATOM 864 O O . ASP A 1 113 ? -7.546 3.436 5.007 1.00 96.94 113 ASP A O 1
ATOM 868 N N . VAL A 1 114 ? -6.300 5.299 5.157 1.00 97.56 114 VAL A N 1
ATOM 869 C CA . VAL A 1 114 ? -6.852 5.714 6.454 1.00 97.56 114 VAL A CA 1
ATOM 870 C C . VAL A 1 114 ? -8.360 5.933 6.368 1.00 97.56 114 VAL A C 1
ATOM 872 O O . VAL A 1 114 ? -9.093 5.479 7.250 1.00 97.56 114 VAL A O 1
ATOM 875 N N . ARG A 1 115 ? -8.856 6.596 5.314 1.00 96.81 115 ARG A N 1
ATOM 876 C CA . ARG A 1 115 ? -10.301 6.813 5.115 1.00 96.81 115 ARG A CA 1
ATOM 877 C C . ARG A 1 115 ? -11.047 5.493 4.971 1.00 96.81 115 ARG A C 1
ATOM 879 O O . ARG A 1 115 ? -12.073 5.309 5.625 1.00 96.81 115 ARG A O 1
ATOM 886 N N . MET A 1 116 ? -10.540 4.579 4.150 1.00 96.88 116 MET A N 1
ATOM 887 C CA . MET A 1 116 ? -11.207 3.313 3.856 1.00 96.88 116 MET A CA 1
ATOM 888 C C . MET A 1 116 ? -11.192 2.383 5.066 1.00 96.88 116 MET A C 1
ATOM 890 O O . MET A 1 116 ? -12.253 1.939 5.512 1.00 96.88 116 MET A O 1
ATOM 894 N N . ILE A 1 117 ? -10.026 2.150 5.668 1.00 97.69 117 ILE A N 1
ATOM 895 C CA . ILE A 1 117 ? -9.911 1.209 6.782 1.00 97.69 117 ILE A CA 1
ATOM 896 C C . ILE A 1 117 ? -10.699 1.691 8.009 1.00 97.69 117 ILE A C 1
ATOM 898 O O . ILE A 1 117 ? -11.390 0.901 8.648 1.00 97.69 117 ILE A O 1
ATOM 902 N N . SER A 1 118 ? -10.691 2.997 8.306 1.00 97.38 118 SER A N 1
ATOM 903 C CA . SER A 1 118 ? -11.443 3.559 9.441 1.00 97.38 118 SER A CA 1
ATOM 904 C C . SER A 1 118 ? -12.951 3.645 9.190 1.00 97.38 118 SER A C 1
ATOM 906 O O . SER A 1 118 ? -13.736 3.703 10.137 1.00 97.38 118 SER A O 1
ATOM 908 N N . SER A 1 119 ? -13.371 3.609 7.923 1.00 96.69 119 SER A N 1
ATOM 909 C CA . SER A 1 119 ? -14.781 3.559 7.540 1.00 96.69 119 SER A CA 1
ATOM 910 C C . SER A 1 119 ? -15.380 2.168 7.670 1.00 96.69 119 SER A C 1
ATOM 912 O O . SER A 1 119 ? -16.547 2.038 8.045 1.00 96.69 119 SER A O 1
ATOM 914 N N . PHE A 1 120 ? -14.610 1.126 7.350 1.00 96.69 120 PHE A N 1
ATOM 915 C CA . PHE A 1 120 ? -15.055 -0.266 7.425 1.00 96.69 120 PHE A CA 1
ATOM 916 C C . PHE A 1 120 ? -14.820 -0.870 8.813 1.00 96.69 120 PHE A C 1
ATOM 918 O O . PHE A 1 120 ? -15.727 -1.496 9.356 1.00 96.69 120 PHE A O 1
ATOM 925 N N . GLY A 1 121 ? -13.662 -0.614 9.422 1.00 96.00 121 GLY A N 1
ATOM 926 C CA . GLY A 1 121 ? -13.315 -1.009 10.787 1.00 96.00 121 GLY A CA 1
ATOM 927 C C . GLY A 1 121 ? -13.744 0.029 11.821 1.00 96.00 121 GLY A C 1
ATOM 928 O O . GLY A 1 121 ? -12.909 0.629 12.497 1.00 96.00 121 GLY A O 1
ATOM 929 N N . LEU A 1 122 ? -15.052 0.277 11.936 1.00 96.81 122 LEU A N 1
ATOM 930 C CA . LEU A 1 122 ? -15.568 1.272 12.879 1.00 96.81 122 LEU A CA 1
ATOM 931 C C . LEU A 1 122 ? -15.160 0.933 14.318 1.00 96.81 122 LEU A C 1
ATOM 933 O O . LEU A 1 122 ? -15.216 -0.220 14.735 1.00 96.81 122 LEU A O 1
ATOM 937 N N . ASN A 1 123 ? -14.802 1.957 15.093 1.00 96.44 123 ASN A N 1
ATOM 938 C CA . ASN A 1 123 ? -14.393 1.862 16.500 1.00 96.44 123 ASN A CA 1
ATOM 939 C C . ASN A 1 123 ? -13.129 1.017 16.792 1.00 96.44 123 ASN A C 1
ATOM 941 O O . ASN A 1 123 ? -12.753 0.893 17.959 1.00 96.44 123 ASN A O 1
ATOM 945 N N . ALA A 1 124 ? -12.444 0.482 15.777 1.00 98.06 124 ALA A N 1
ATOM 946 C CA . ALA A 1 124 ? -11.113 -0.096 15.936 1.00 98.06 124 ALA A CA 1
ATOM 947 C C . ALA A 1 124 ? -10.053 1.012 16.040 1.00 98.06 124 ALA A C 1
ATOM 949 O O . ALA A 1 124 ? -10.159 2.059 15.394 1.00 98.06 124 ALA A O 1
ATOM 950 N N . THR A 1 125 ? -9.006 0.770 16.825 1.00 98.31 125 THR A N 1
ATOM 951 C CA . THR A 1 125 ? -7.827 1.640 16.861 1.00 98.31 125 THR A CA 1
ATOM 952 C C . THR A 1 125 ? -7.069 1.499 15.545 1.00 98.31 125 THR A C 1
ATOM 954 O O . THR A 1 125 ? -6.591 0.416 15.219 1.00 98.31 125 THR A O 1
ATOM 957 N N . THR A 1 126 ? -6.976 2.584 14.778 1.00 98.38 126 THR A N 1
ATOM 958 C CA . THR A 1 126 ? -6.277 2.641 13.490 1.00 98.38 126 THR A CA 1
ATOM 959 C C . THR A 1 126 ? -4.900 3.256 13.680 1.00 98.38 126 THR A C 1
ATOM 961 O O . THR A 1 126 ? -4.775 4.432 14.022 1.00 98.38 126 THR A O 1
ATOM 964 N N . LEU A 1 127 ? -3.872 2.455 13.434 1.00 97.69 127 LEU A N 1
ATOM 965 C CA . LEU A 1 127 ? -2.474 2.856 13.462 1.00 97.69 127 LEU A CA 1
ATOM 966 C C . LEU A 1 127 ? -2.015 3.204 12.042 1.00 97.69 127 LEU A C 1
ATOM 968 O O . LEU A 1 127 ? -2.195 2.418 11.114 1.00 97.69 127 LEU A O 1
ATOM 972 N N . VAL A 1 128 ? -1.426 4.382 11.872 1.00 96.25 128 VAL A N 1
ATOM 973 C CA . VAL A 1 128 ? -0.879 4.861 10.598 1.00 96.25 128 VAL A CA 1
ATOM 974 C C . VAL A 1 128 ? 0.633 4.876 10.721 1.00 96.25 128 VAL A C 1
ATOM 976 O O . VAL A 1 128 ? 1.194 5.741 11.396 1.00 96.25 128 VAL A O 1
ATOM 979 N N . SER A 1 129 ? 1.284 3.884 10.126 1.00 94.00 129 SER A N 1
ATOM 980 C CA . SER A 1 129 ? 2.724 3.685 10.250 1.00 94.00 129 SER A CA 1
ATOM 981 C C . SER A 1 129 ? 3.447 4.156 8.995 1.00 94.00 129 SER A C 1
ATOM 983 O O . SER A 1 129 ? 2.966 3.961 7.879 1.00 94.00 129 SER A O 1
ATOM 985 N N . ASN A 1 130 ? 4.596 4.803 9.177 1.00 90.00 130 ASN A N 1
ATOM 986 C CA . ASN A 1 130 ? 5.439 5.237 8.076 1.00 90.00 130 ASN A CA 1
ATOM 987 C C . ASN A 1 130 ? 6.910 5.003 8.415 1.00 90.00 130 ASN A C 1
ATOM 989 O O . ASN A 1 130 ? 7.490 5.679 9.273 1.00 90.00 130 ASN A O 1
ATOM 993 N N . THR A 1 131 ? 7.524 4.068 7.696 1.00 83.25 131 THR A N 1
ATOM 994 C CA . THR A 1 131 ? 8.955 3.807 7.825 1.00 83.25 131 THR A CA 1
ATOM 995 C C . THR A 1 131 ? 9.739 4.889 7.094 1.00 83.25 131 THR A C 1
ATOM 997 O O . THR A 1 131 ? 9.775 4.945 5.864 1.00 83.25 131 THR A O 1
ATOM 1000 N N . ASN A 1 132 ? 10.382 5.762 7.871 1.00 65.44 132 ASN A N 1
ATOM 1001 C CA . ASN A 1 132 ? 11.267 6.793 7.344 1.00 65.44 132 ASN A CA 1
A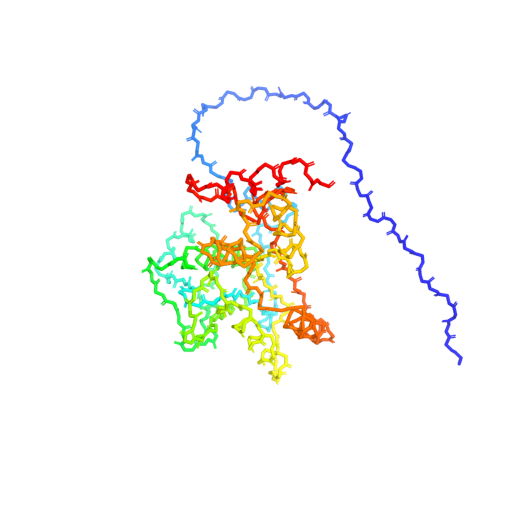TOM 1002 C C . ASN A 1 132 ? 12.682 6.244 7.142 1.00 65.44 132 ASN A C 1
ATOM 1004 O O . ASN A 1 132 ? 13.564 6.457 7.974 1.00 65.44 132 ASN A O 1
ATOM 1008 N N . THR A 1 133 ? 12.925 5.556 6.035 1.00 53.88 133 THR A N 1
ATOM 1009 C CA . THR A 1 133 ? 14.295 5.424 5.535 1.00 53.88 133 THR A CA 1
ATOM 1010 C C . THR A 1 133 ? 14.659 6.691 4.768 1.00 53.88 133 THR A C 1
ATOM 1012 O O . THR A 1 133 ? 13.815 7.271 4.093 1.00 53.88 133 THR A O 1
ATOM 1015 N N . SER A 1 134 ? 15.932 7.091 4.769 1.00 52.16 134 SER A N 1
ATOM 1016 C CA . SER A 1 134 ? 16.469 8.175 3.920 1.00 52.16 134 SER A CA 1
ATOM 1017 C C . SER A 1 134 ? 16.314 7.939 2.402 1.00 52.16 134 SER A C 1
ATOM 1019 O O . SER A 1 134 ? 16.806 8.732 1.608 1.00 52.16 134 SER A O 1
ATOM 1021 N N . MET A 1 135 ? 15.655 6.845 2.010 1.00 52.78 135 MET A N 1
ATOM 1022 C CA . MET A 1 135 ? 15.282 6.442 0.651 1.00 52.78 135 MET A CA 1
ATOM 1023 C C . MET A 1 135 ? 13.751 6.473 0.486 1.00 52.78 135 MET A C 1
ATOM 1025 O O . MET A 1 135 ? 13.122 5.513 0.059 1.00 52.78 135 MET A O 1
ATOM 1029 N N . SER A 1 136 ? 13.153 7.561 0.959 1.00 54.47 136 SER A N 1
ATOM 1030 C CA . SER A 1 136 ? 11.736 7.795 1.252 1.00 54.47 136 SER A CA 1
ATOM 1031 C C . SER A 1 136 ? 10.840 7.977 0.017 1.00 54.47 136 SER A C 1
ATOM 1033 O O . SER A 1 136 ? 9.995 8.872 -0.008 1.00 54.47 136 SER A O 1
ATOM 1035 N N . THR A 1 137 ? 10.995 7.142 -1.004 1.00 62.41 137 THR A N 1
ATOM 1036 C CA . THR A 1 137 ? 10.163 7.178 -2.211 1.00 62.41 137 THR A CA 1
ATOM 1037 C C . THR A 1 137 ? 9.286 5.933 -2.305 1.00 62.41 137 THR A C 1
ATOM 1039 O O . THR A 1 137 ? 9.659 4.843 -1.879 1.00 62.41 137 THR A O 1
ATOM 1042 N N . GLU A 1 138 ? 8.096 6.098 -2.883 1.00 64.06 138 GLU A N 1
ATOM 1043 C CA . GLU A 1 138 ? 7.202 5.005 -3.314 1.00 64.06 138 GLU A CA 1
ATOM 1044 C C . GLU A 1 138 ? 7.771 4.251 -4.534 1.00 64.06 138 GLU A C 1
ATOM 1046 O O . GLU A 1 138 ? 7.096 3.447 -5.163 1.00 64.06 138 GLU A O 1
ATOM 1051 N N . GLU A 1 139 ? 9.002 4.573 -4.922 1.00 68.88 139 GLU A N 1
ATOM 1052 C CA . GLU A 1 139 ? 9.634 4.203 -6.177 1.00 68.88 139 GLU A CA 1
ATOM 1053 C C . GLU A 1 139 ? 11.109 3.890 -5.924 1.00 68.88 139 GLU A C 1
ATOM 1055 O O . GLU A 1 139 ? 11.731 4.451 -5.015 1.00 68.88 139 GLU A O 1
ATOM 1060 N N . GLY A 1 140 ? 11.676 3.018 -6.753 1.00 69.69 140 GLY A N 1
ATOM 1061 C CA . GLY A 1 140 ? 13.092 2.669 -6.715 1.00 69.69 140 GLY A CA 1
ATOM 1062 C C . GLY A 1 140 ? 13.506 1.749 -5.561 1.00 69.69 140 GLY A C 1
ATOM 1063 O O . GLY A 1 140 ? 12.687 1.170 -4.846 1.00 69.69 140 GLY A O 1
ATOM 1064 N N . GLU A 1 141 ? 14.822 1.630 -5.387 1.00 66.81 141 GLU A N 1
ATOM 1065 C CA . GLU A 1 141 ? 15.495 0.662 -4.499 1.00 66.81 141 GLU A CA 1
ATOM 1066 C C . GLU A 1 141 ? 15.182 0.874 -2.999 1.00 66.81 141 GLU A C 1
ATOM 1068 O O . GLU A 1 141 ? 15.318 -0.035 -2.179 1.00 66.81 141 GLU A O 1
ATOM 1073 N N . GLY A 1 142 ? 14.683 2.061 -2.634 1.00 78.06 142 GLY A N 1
ATOM 1074 C CA . GLY A 1 142 ? 14.352 2.434 -1.258 1.00 78.06 142 GLY A CA 1
ATOM 1075 C C . GLY A 1 142 ? 13.209 1.648 -0.625 1.00 78.06 142 GLY A C 1
ATOM 1076 O O . GLY A 1 142 ? 13.227 1.365 0.578 1.00 78.06 142 GLY A O 1
ATOM 1077 N N . PHE A 1 143 ? 12.223 1.271 -1.435 1.00 85.81 143 PHE A N 1
ATOM 1078 C CA . PHE A 1 143 ? 10.988 0.655 -0.963 1.00 85.81 143 PHE A CA 1
ATOM 1079 C C . PHE A 1 143 ? 11.229 -0.712 -0.318 1.00 85.81 143 PHE A C 1
ATOM 1081 O O . PHE A 1 143 ? 10.738 -0.962 0.783 1.00 85.81 143 PHE A O 1
ATOM 1088 N N . GLY A 1 144 ? 11.996 -1.595 -0.968 1.00 88.56 144 GLY A N 1
ATOM 1089 C CA . GLY A 1 144 ? 12.243 -2.945 -0.461 1.00 88.56 144 GLY A CA 1
ATOM 1090 C C . GLY A 1 144 ? 12.924 -2.943 0.910 1.00 88.56 144 GLY A C 1
ATOM 1091 O O . GLY A 1 144 ? 12.541 -3.709 1.796 1.00 88.56 144 GLY A O 1
ATOM 1092 N N . LEU A 1 145 ? 13.873 -2.027 1.130 1.00 87.50 145 LEU A N 1
ATOM 1093 C CA . LEU A 1 145 ? 14.528 -1.862 2.428 1.00 87.50 145 LEU A CA 1
ATOM 1094 C C . LEU A 1 145 ? 13.588 -1.260 3.478 1.00 87.50 145 LEU A C 1
ATOM 1096 O O . LEU A 1 145 ? 13.557 -1.758 4.603 1.00 87.50 145 LEU A O 1
ATOM 1100 N N . ALA A 1 146 ? 12.778 -0.260 3.119 1.00 88.38 146 ALA A N 1
ATOM 1101 C CA . ALA A 1 146 ? 11.776 0.305 4.023 1.00 88.38 146 ALA A CA 1
ATOM 1102 C C . ALA A 1 146 ? 10.736 -0.741 4.453 1.00 88.38 146 ALA A C 1
ATOM 1104 O O . ALA A 1 146 ? 10.349 -0.798 5.622 1.00 88.38 146 ALA A O 1
ATOM 1105 N N . PHE A 1 147 ? 10.299 -1.594 3.523 1.00 91.88 147 PHE A N 1
ATOM 1106 C CA . PHE A 1 147 ? 9.332 -2.641 3.824 1.00 91.88 147 PHE A CA 1
ATOM 1107 C C . PHE A 1 147 ? 9.947 -3.736 4.698 1.00 91.88 147 PHE A C 1
ATOM 1109 O O . PHE A 1 147 ? 9.316 -4.182 5.655 1.00 91.88 147 PHE A O 1
ATOM 1116 N N . LEU A 1 148 ? 11.195 -4.129 4.424 1.00 92.00 148 LEU A N 1
ATOM 1117 C CA . LEU A 1 148 ? 11.922 -5.084 5.257 1.00 92.00 148 LEU A CA 1
ATOM 1118 C C . LEU A 1 148 ? 12.112 -4.569 6.691 1.00 92.00 148 LEU A C 1
ATOM 1120 O O . LEU A 1 148 ? 11.889 -5.323 7.641 1.00 92.00 148 LEU A O 1
ATOM 1124 N N . ASP A 1 149 ? 12.500 -3.303 6.852 1.00 91.06 149 ASP A N 1
ATOM 1125 C CA . ASP A 1 149 ? 12.643 -2.662 8.163 1.00 91.06 149 ASP A CA 1
ATOM 1126 C C . ASP A 1 149 ? 11.306 -2.655 8.916 1.00 91.06 149 ASP A C 1
ATOM 1128 O O . ASP A 1 149 ? 11.230 -3.135 10.047 1.00 91.06 149 ASP A O 1
ATOM 1132 N N . PHE A 1 150 ? 10.222 -2.251 8.243 1.00 93.56 150 PHE A N 1
ATOM 1133 C CA . PHE A 1 150 ? 8.875 -2.263 8.811 1.00 93.56 150 PHE A CA 1
ATOM 1134 C C . PHE A 1 150 ? 8.447 -3.640 9.325 1.00 93.56 150 PHE A C 1
ATOM 1136 O O . PHE A 1 150 ? 8.051 -3.770 10.484 1.00 93.56 150 PHE A O 1
ATOM 1143 N N . VAL A 1 151 ? 8.506 -4.680 8.485 1.00 95.75 151 VAL A N 1
ATOM 1144 C CA . VAL A 1 151 ? 8.020 -6.010 8.892 1.00 95.75 151 VAL A CA 1
ATOM 1145 C C . VAL A 1 151 ? 8.892 -6.615 9.986 1.00 95.75 151 VAL A C 1
ATOM 1147 O O . VAL A 1 151 ? 8.375 -7.324 10.850 1.00 95.75 151 VAL A O 1
ATOM 1150 N N . SER A 1 152 ? 10.193 -6.312 9.987 1.00 94.12 152 SER A N 1
ATOM 1151 C CA . SER A 1 152 ? 11.126 -6.759 11.024 1.00 94.12 152 SER A CA 1
ATOM 1152 C C . SER A 1 152 ? 10.836 -6.082 12.363 1.00 94.12 152 SER A C 1
ATOM 1154 O O . SER A 1 152 ? 10.744 -6.754 13.393 1.00 94.12 152 SER A O 1
ATOM 1156 N N . GLU A 1 153 ? 10.639 -4.763 12.350 1.00 94.19 153 GLU A N 1
ATOM 1157 C CA . GLU A 1 153 ? 10.305 -3.975 13.533 1.00 94.19 153 GLU A CA 1
ATOM 1158 C C . GLU A 1 153 ? 8.944 -4.398 14.095 1.00 94.19 153 GLU A C 1
ATOM 1160 O O . GLU A 1 153 ? 8.869 -4.795 15.261 1.00 94.19 153 GLU A O 1
ATOM 1165 N N . LEU A 1 154 ? 7.900 -4.450 13.262 1.00 96.25 154 LEU A N 1
ATOM 1166 C CA . LEU A 1 154 ? 6.554 -4.840 13.679 1.00 96.25 154 LEU A CA 1
ATOM 1167 C C . LEU A 1 154 ? 6.531 -6.251 14.283 1.00 96.25 154 LEU A C 1
ATOM 1169 O O . LEU A 1 154 ? 5.904 -6.479 15.321 1.00 96.25 154 LEU A O 1
ATOM 1173 N N . ALA A 1 155 ? 7.258 -7.198 13.680 1.00 95.81 155 ALA A N 1
ATOM 1174 C CA . ALA A 1 155 ? 7.352 -8.564 14.188 1.00 95.81 155 ALA A CA 1
ATOM 1175 C C . ALA A 1 155 ? 8.031 -8.641 15.564 1.00 95.81 155 ALA A C 1
ATOM 1177 O O . ALA A 1 155 ? 7.717 -9.548 16.339 1.00 95.81 155 ALA A O 1
ATOM 1178 N N . SER A 1 156 ? 8.904 -7.685 15.892 1.00 94.81 156 SER A N 1
ATOM 1179 C CA . SER A 1 156 ? 9.608 -7.608 17.176 1.00 94.81 156 SER A CA 1
ATOM 1180 C C . SER A 1 156 ? 8.782 -6.982 18.309 1.00 94.81 156 SER A C 1
ATOM 1182 O O . SER A 1 156 ? 9.114 -7.159 19.484 1.00 94.81 156 SER A O 1
ATOM 1184 N N . ARG A 1 157 ? 7.684 -6.279 17.993 1.00 95.31 157 ARG A N 1
ATOM 1185 C CA . ARG A 1 157 ? 6.904 -5.539 18.995 1.00 95.31 157 ARG A CA 1
ATOM 1186 C C . ARG A 1 157 ? 6.227 -6.459 20.014 1.00 95.31 157 ARG A C 1
ATOM 1188 O O . ARG A 1 157 ? 5.712 -7.512 19.634 1.00 95.31 157 ARG A O 1
ATOM 1195 N N . PRO A 1 158 ? 6.081 -6.051 21.289 1.00 95.56 158 PRO A N 1
ATOM 1196 C CA . PRO A 1 158 ? 5.336 -6.830 22.283 1.00 95.56 158 PRO A CA 1
ATOM 1197 C C . PRO A 1 158 ? 3.870 -7.069 21.897 1.00 95.56 158 PRO A C 1
ATOM 1199 O O . PRO A 1 158 ? 3.319 -8.136 22.157 1.00 95.56 158 PRO A O 1
ATOM 1202 N N . THR A 1 159 ? 3.249 -6.093 21.234 1.00 94.81 159 THR A N 1
ATOM 1203 C CA . THR A 1 159 ? 1.877 -6.166 20.720 1.00 94.81 159 THR A CA 1
ATOM 1204 C C . THR A 1 159 ? 1.860 -5.845 19.231 1.00 94.81 159 THR A C 1
ATOM 1206 O O . THR A 1 159 ? 2.716 -5.112 18.741 1.00 94.81 159 THR A O 1
ATOM 1209 N N . VAL A 1 160 ? 0.906 -6.431 18.512 1.00 96.69 160 VAL A N 1
ATOM 1210 C CA . VAL A 1 160 ? 0.756 -6.297 17.059 1.00 96.69 160 VAL A CA 1
ATOM 1211 C C . VAL A 1 160 ? -0.698 -5.999 16.693 1.00 96.69 160 VAL A C 1
ATOM 1213 O O . VAL A 1 160 ? -1.589 -6.327 17.485 1.00 96.69 160 VAL A O 1
ATOM 1216 N N . PRO A 1 161 ? -0.964 -5.366 15.534 1.00 97.81 161 PRO A N 1
ATOM 1217 C CA . PRO A 1 161 ? -2.325 -5.162 15.065 1.00 97.81 161 PRO A CA 1
ATOM 1218 C C . PRO A 1 161 ? -2.994 -6.492 14.709 1.00 97.81 161 PRO A C 1
ATOM 1220 O O . PRO A 1 161 ? -2.327 -7.467 14.378 1.00 97.81 161 PRO A O 1
ATOM 1223 N N . HIS A 1 162 ? -4.323 -6.522 14.726 1.00 98.25 162 HIS A N 1
ATOM 1224 C CA . HIS A 1 162 ? -5.085 -7.681 14.256 1.00 98.25 162 HIS A CA 1
ATOM 1225 C C . HIS A 1 162 ? -5.144 -7.721 12.724 1.00 98.25 162 HIS A C 1
ATOM 1227 O O . HIS A 1 162 ? -5.138 -8.796 12.125 1.00 98.25 162 HIS A O 1
ATOM 1233 N N . VAL A 1 163 ? -5.182 -6.544 12.092 1.00 98.31 163 VAL A N 1
ATOM 1234 C CA . VAL A 1 163 ? -5.220 -6.374 10.636 1.00 98.31 163 VAL A CA 1
ATOM 1235 C C . VAL A 1 163 ? -4.116 -5.418 10.203 1.00 98.31 163 VAL A C 1
ATOM 1237 O O . VAL A 1 163 ? -3.985 -4.335 10.769 1.00 98.31 163 VAL A O 1
ATOM 1240 N N . LEU A 1 164 ? -3.359 -5.8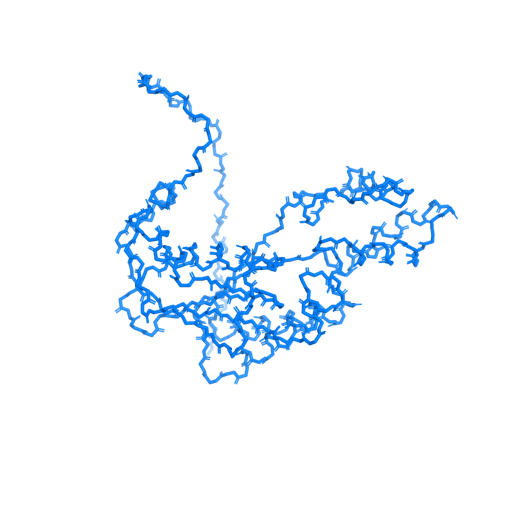00 9.180 1.00 98.31 164 LEU A N 1
ATOM 1241 C CA . LEU A 1 164 ? -2.417 -4.943 8.467 1.00 98.31 164 LEU A CA 1
ATOM 1242 C C . LEU A 1 164 ? -2.878 -4.826 7.009 1.00 98.31 164 LEU A C 1
ATOM 1244 O O . LEU A 1 164 ? -2.946 -5.835 6.310 1.00 98.31 164 LEU A O 1
ATOM 1248 N N . SER A 1 165 ? -3.196 -3.612 6.565 1.00 97.88 165 SER A N 1
ATOM 1249 C CA . SER A 1 165 ? -3.563 -3.301 5.182 1.00 97.88 165 SER A CA 1
ATOM 1250 C C . SER A 1 165 ? -2.391 -2.636 4.468 1.00 97.88 165 SER A C 1
ATOM 1252 O O . SER A 1 165 ? -1.817 -1.676 4.983 1.00 97.88 165 SER A O 1
ATOM 1254 N N . LEU A 1 166 ? -2.047 -3.156 3.294 1.00 95.75 166 LEU A N 1
ATOM 1255 C CA . LEU A 1 166 ? -0.930 -2.716 2.466 1.00 95.75 166 LEU A CA 1
ATOM 1256 C C . LEU A 1 166 ? -1.444 -2.396 1.057 1.00 95.75 166 LEU A C 1
ATOM 1258 O O . LEU A 1 166 ? -1.779 -3.309 0.301 1.00 95.75 166 LEU A O 1
ATOM 1262 N N . SER A 1 167 ? -1.472 -1.119 0.686 1.00 92.75 167 SER A N 1
ATOM 1263 C CA . SER A 1 167 ? -1.900 -0.668 -0.650 1.00 92.75 167 SER A CA 1
ATOM 1264 C C . SER A 1 167 ? -0.715 -0.293 -1.541 1.00 92.75 167 SER A C 1
ATOM 1266 O O . SER A 1 167 ? -0.760 0.640 -2.331 1.00 92.75 167 SER A O 1
ATOM 1268 N N . LEU A 1 168 ? 0.388 -1.028 -1.392 1.00 85.50 168 LEU A N 1
ATOM 1269 C CA . LEU A 1 168 ? 1.624 -0.823 -2.136 1.00 85.50 168 LEU A CA 1
ATOM 1270 C C . LEU A 1 168 ? 2.160 -2.172 -2.597 1.00 85.50 168 LEU A C 1
ATOM 1272 O O . LEU A 1 168 ? 2.107 -3.160 -1.860 1.00 85.50 168 LEU A O 1
ATOM 1276 N N . GLY A 1 169 ? 2.705 -2.210 -3.806 1.00 84.06 169 GLY A N 1
ATOM 1277 C CA . GLY A 1 169 ? 3.209 -3.438 -4.394 1.00 84.06 169 GLY A CA 1
ATOM 1278 C C . GLY A 1 169 ? 4.117 -3.170 -5.578 1.00 84.06 169 GLY A C 1
ATOM 1279 O O . GLY A 1 169 ? 4.141 -2.080 -6.136 1.00 84.06 169 GLY A O 1
ATOM 1280 N N . SER A 1 170 ? 4.889 -4.186 -5.943 1.00 87.50 170 SER A N 1
ATOM 1281 C CA . SER A 1 170 ? 5.761 -4.148 -7.107 1.00 87.50 170 SER A CA 1
ATOM 1282 C C . SER A 1 170 ? 5.788 -5.497 -7.799 1.00 87.50 170 SER A C 1
ATOM 1284 O O . SER A 1 170 ? 5.473 -6.521 -7.188 1.00 87.50 170 SER A O 1
ATOM 1286 N N . LEU A 1 171 ? 6.247 -5.513 -9.050 1.00 87.56 171 LEU A N 1
ATOM 1287 C CA . LEU A 1 171 ? 6.671 -6.754 -9.688 1.00 87.56 171 LEU A CA 1
ATOM 1288 C C . LEU A 1 171 ? 7.729 -7.453 -8.825 1.00 87.56 171 LEU A C 1
ATOM 1290 O O . LEU A 1 171 ? 8.609 -6.809 -8.251 1.00 87.56 171 LEU A O 1
ATOM 1294 N N . SER A 1 172 ? 7.658 -8.785 -8.753 1.00 86.75 172 SER A N 1
ATOM 1295 C CA . SER A 1 172 ? 8.696 -9.560 -8.071 1.00 86.75 172 SER A CA 1
ATOM 1296 C C . SER A 1 172 ? 10.051 -9.378 -8.774 1.00 86.75 172 SER A C 1
ATOM 1298 O O . SER A 1 172 ? 10.063 -9.227 -10.000 1.00 86.75 172 SER A O 1
ATOM 1300 N N . PRO A 1 173 ? 11.190 -9.484 -8.056 1.00 87.62 173 PRO A N 1
ATOM 1301 C CA . PRO A 1 173 ? 12.522 -9.428 -8.672 1.00 87.62 173 PRO A CA 1
ATOM 1302 C C . PRO A 1 173 ? 12.653 -10.364 -9.881 1.00 87.62 173 PRO A C 1
ATOM 1304 O O . PRO A 1 173 ? 13.094 -9.967 -10.951 1.00 87.62 173 PRO A O 1
ATOM 1307 N N . TYR A 1 174 ? 12.134 -11.587 -9.752 1.00 87.75 174 TYR A N 1
ATOM 1308 C CA . TYR A 1 174 ? 12.113 -12.567 -10.838 1.00 87.75 174 TYR A CA 1
ATOM 1309 C C . TYR A 1 174 ? 11.326 -12.106 -12.076 1.00 87.75 174 TYR A C 1
ATOM 1311 O O . TYR A 1 174 ? 11.719 -12.385 -13.207 1.00 87.75 174 TYR A O 1
ATOM 1319 N N . SER A 1 175 ? 10.197 -11.421 -11.876 1.00 88.06 175 SER A N 1
ATOM 1320 C CA . SER A 1 175 ? 9.393 -10.898 -12.987 1.00 88.06 175 SER A CA 1
ATOM 1321 C C . SER A 1 175 ? 10.113 -9.743 -13.686 1.00 88.06 175 SER A C 1
ATOM 1323 O O . SER A 1 175 ? 10.068 -9.645 -14.909 1.00 88.06 175 SER A O 1
ATOM 1325 N N . CYS A 1 176 ? 10.824 -8.913 -12.923 1.00 89.25 176 CYS A N 1
ATOM 1326 C CA . CYS A 1 176 ? 11.668 -7.843 -13.448 1.00 89.25 176 CYS A CA 1
ATOM 1327 C C . CYS A 1 176 ? 12.812 -8.376 -14.310 1.00 89.25 176 CYS A C 1
ATOM 1329 O O . CYS A 1 176 ? 13.006 -7.897 -15.429 1.00 89.25 176 CYS A O 1
ATOM 1331 N N . ASP A 1 177 ? 13.511 -9.405 -13.828 1.00 89.81 177 ASP A N 1
ATOM 1332 C CA . ASP A 1 177 ? 14.581 -10.059 -14.583 1.00 89.81 177 ASP A CA 1
ATOM 1333 C C . ASP A 1 177 ? 14.044 -10.649 -15.887 1.00 89.81 177 ASP A C 1
ATOM 1335 O O . ASP A 1 177 ? 14.572 -10.360 -16.957 1.00 89.81 177 ASP A O 1
ATOM 1339 N N . LYS A 1 178 ? 12.915 -11.368 -15.833 1.00 89.81 178 LYS A N 1
ATOM 1340 C CA . LYS A 1 178 ? 12.268 -11.926 -17.029 1.00 89.81 178 LYS A CA 1
ATOM 1341 C C . LYS A 1 178 ? 11.901 -10.881 -18.078 1.00 89.81 178 LYS A C 1
ATOM 1343 O O . LYS A 1 178 ? 12.110 -11.120 -19.266 1.00 89.81 178 LYS A O 1
ATOM 1348 N N . LEU A 1 179 ? 11.334 -9.749 -17.659 1.00 90.69 179 LEU A N 1
ATOM 1349 C CA . LEU A 1 179 ? 10.973 -8.669 -18.579 1.00 90.69 179 LEU A CA 1
ATOM 1350 C C . LEU A 1 179 ? 12.209 -8.134 -19.301 1.00 90.69 179 LEU A C 1
ATOM 1352 O O . LEU A 1 179 ? 12.189 -7.960 -20.521 1.00 90.69 179 LEU A O 1
ATOM 1356 N N . CYS A 1 180 ? 13.293 -7.899 -18.563 1.00 93.00 180 CYS A N 1
ATOM 1357 C CA . CYS A 1 180 ? 14.509 -7.378 -19.164 1.00 93.00 180 CYS A CA 1
ATOM 1358 C C . CYS A 1 180 ? 15.288 -8.415 -19.972 1.00 93.00 180 CYS A C 1
ATOM 1360 O O . CYS A 1 180 ? 15.860 -8.048 -20.998 1.00 93.00 180 CYS A O 1
ATOM 1362 N N . ASP A 1 181 ? 15.261 -9.688 -19.584 1.00 94.12 181 ASP A N 1
ATOM 1363 C CA . ASP A 1 181 ? 15.807 -10.784 -20.381 1.00 94.12 181 ASP A CA 1
ATOM 1364 C C . ASP A 1 181 ? 15.119 -10.847 -21.749 1.00 94.12 181 ASP A C 1
ATOM 1366 O O . ASP A 1 181 ? 15.795 -10.901 -22.778 1.00 94.12 181 ASP A O 1
ATOM 1370 N N . GLU A 1 182 ? 13.786 -10.759 -21.786 1.00 93.94 182 GLU A N 1
ATOM 1371 C CA . GLU A 1 182 ? 13.021 -10.790 -23.035 1.00 93.94 182 GLU A CA 1
ATOM 1372 C C . GLU A 1 182 ? 13.325 -9.580 -23.924 1.00 93.94 182 GLU A C 1
ATOM 1374 O O . GLU A 1 182 ? 13.613 -9.734 -25.112 1.00 93.94 182 GLU A O 1
ATOM 1379 N N . VAL A 1 183 ? 13.322 -8.374 -23.350 1.00 93.31 183 VAL A N 1
ATOM 1380 C CA . VAL A 1 183 ? 13.621 -7.143 -24.092 1.00 93.31 183 VAL A CA 1
ATOM 1381 C C . VAL A 1 183 ? 15.066 -7.121 -24.600 1.00 93.31 183 VAL A C 1
ATOM 1383 O O . VAL A 1 183 ? 15.315 -6.628 -25.699 1.00 93.31 183 VAL A O 1
ATOM 1386 N N . SER A 1 184 ? 16.013 -7.700 -23.857 1.00 94.69 184 SER A N 1
ATOM 1387 C CA . SER A 1 184 ? 17.430 -7.749 -24.243 1.00 94.69 184 SER A CA 1
ATOM 1388 C C . SER A 1 184 ? 17.743 -8.676 -25.422 1.00 94.69 184 SER A C 1
ATOM 1390 O O . SER A 1 184 ? 18.867 -8.681 -25.928 1.00 94.69 184 SER A O 1
ATOM 1392 N N . LYS A 1 185 ? 16.754 -9.437 -25.913 1.00 93.25 185 LYS A N 1
ATOM 1393 C CA . LYS A 1 185 ? 16.866 -10.148 -27.196 1.00 93.25 185 LYS A CA 1
ATOM 1394 C C . LYS A 1 185 ? 16.971 -9.184 -28.379 1.00 93.25 185 LYS A C 1
ATOM 1396 O O . LYS A 1 185 ? 17.490 -9.573 -29.426 1.00 93.25 185 LYS A O 1
ATOM 1401 N N . ASP A 1 186 ? 16.500 -7.944 -28.229 1.00 92.25 186 ASP A N 1
ATOM 1402 C CA . ASP A 1 186 ? 16.855 -6.859 -29.138 1.00 92.25 186 ASP A CA 1
ATOM 1403 C C . ASP A 1 186 ? 18.300 -6.408 -28.840 1.00 92.25 186 ASP A C 1
ATOM 1405 O O . ASP A 1 186 ? 18.562 -5.866 -27.764 1.00 92.25 186 ASP A O 1
ATOM 1409 N N . PRO A 1 187 ? 19.252 -6.568 -29.781 1.00 92.50 187 PRO A N 1
ATOM 1410 C CA . PRO A 1 187 ? 20.660 -6.245 -29.545 1.00 92.50 187 PRO A CA 1
ATOM 1411 C C . PRO A 1 187 ? 20.921 -4.750 -29.298 1.00 92.50 187 PRO A C 1
ATOM 1413 O O . PRO A 1 187 ? 22.024 -4.383 -28.891 1.00 92.50 187 PRO A O 1
ATOM 1416 N N . SER A 1 188 ? 19.942 -3.873 -29.549 1.00 93.19 188 SER A N 1
ATOM 1417 C CA . SER A 1 188 ? 20.031 -2.444 -29.239 1.00 93.19 188 SER A CA 1
ATOM 1418 C C . SER A 1 188 ? 19.720 -2.109 -27.774 1.00 93.19 188 SER A C 1
ATOM 1420 O O . SER A 1 188 ? 19.981 -0.983 -27.343 1.00 93.19 188 SER A O 1
ATOM 1422 N N . ILE A 1 189 ? 19.204 -3.066 -26.993 1.00 95.69 189 ILE A N 1
ATOM 1423 C CA . ILE A 1 189 ? 18.827 -2.878 -25.590 1.00 95.69 189 ILE A CA 1
ATOM 1424 C C . ILE A 1 189 ? 19.623 -3.845 -24.713 1.00 95.69 189 ILE A C 1
ATOM 1426 O O . ILE A 1 189 ? 19.456 -5.056 -24.769 1.00 95.69 189 ILE A O 1
ATOM 1430 N N . SER A 1 190 ? 20.483 -3.309 -23.845 1.00 95.56 190 SER A N 1
ATOM 1431 C CA . SER A 1 190 ? 21.177 -4.146 -22.857 1.00 95.56 190 SER A CA 1
ATOM 1432 C C . SER A 1 190 ? 20.291 -4.442 -21.644 1.00 95.56 190 SER A C 1
ATOM 1434 O O . SER A 1 190 ? 19.503 -3.589 -21.227 1.00 95.56 190 SER A O 1
ATOM 1436 N N . LEU A 1 191 ? 20.496 -5.608 -21.019 1.00 92.75 191 LEU A N 1
ATOM 1437 C CA . LEU A 1 191 ? 19.867 -5.996 -19.746 1.00 92.75 191 LEU A CA 1
ATOM 1438 C C . LEU A 1 191 ? 19.991 -4.884 -18.692 1.00 92.75 191 LEU A C 1
ATOM 1440 O O . LEU A 1 191 ? 18.995 -4.445 -18.123 1.00 92.75 191 LEU A O 1
ATOM 1444 N N . LYS A 1 192 ? 21.206 -4.346 -18.518 1.00 92.69 192 LYS A N 1
ATOM 1445 C CA . LYS A 1 192 ? 21.482 -3.253 -17.576 1.00 92.69 192 LYS A CA 1
ATOM 1446 C C . LYS A 1 192 ? 20.677 -1.991 -17.894 1.00 92.69 192 LYS A C 1
ATOM 1448 O O . LYS A 1 192 ? 20.153 -1.363 -16.983 1.00 92.69 192 LYS A O 1
ATOM 1453 N N . ALA A 1 193 ? 20.571 -1.613 -19.169 1.00 94.31 193 ALA A N 1
ATOM 1454 C CA . ALA A 1 193 ? 19.793 -0.439 -19.561 1.00 94.31 193 ALA A CA 1
ATOM 1455 C C . ALA A 1 193 ? 18.297 -0.624 -19.266 1.00 94.31 193 ALA A C 1
ATOM 1457 O O . ALA A 1 193 ? 17.650 0.320 -18.821 1.00 94.31 193 ALA A O 1
ATOM 1458 N N . CYS A 1 194 ? 17.763 -1.833 -19.468 1.00 94.06 194 CYS A N 1
ATOM 1459 C CA . CYS A 1 194 ? 16.391 -2.157 -19.092 1.00 94.06 194 CYS A CA 1
ATOM 1460 C C . CYS A 1 194 ? 16.183 -2.095 -17.573 1.00 94.06 194 CYS A C 1
ATOM 1462 O O . CYS A 1 194 ? 15.274 -1.405 -17.122 1.00 94.06 194 CYS A O 1
ATOM 1464 N N . GLN A 1 195 ? 17.054 -2.728 -16.782 1.00 90.25 195 GLN A N 1
ATOM 1465 C CA . GLN A 1 195 ? 16.962 -2.707 -15.318 1.00 90.25 195 GLN A CA 1
ATOM 1466 C C . GLN A 1 195 ? 17.026 -1.275 -14.772 1.00 90.25 195 GLN A C 1
ATOM 1468 O O . GLN A 1 195 ? 16.182 -0.885 -13.972 1.00 90.25 195 GLN A O 1
ATOM 1473 N N . SER A 1 196 ? 17.958 -0.452 -15.269 1.00 89.62 196 SER A N 1
ATOM 1474 C CA . SER A 1 196 ? 18.033 0.966 -14.898 1.00 89.62 196 SER A CA 1
ATOM 1475 C C . SER A 1 196 ? 16.790 1.753 -15.311 1.00 89.62 196 SER A C 1
ATOM 1477 O O . SER A 1 196 ? 16.379 2.647 -14.583 1.00 89.62 196 SER A O 1
ATOM 1479 N N . TYR A 1 197 ? 16.178 1.433 -16.456 1.00 91.44 197 TYR A N 1
ATOM 1480 C CA . TYR A 1 197 ? 14.922 2.057 -16.863 1.00 91.44 197 TYR A CA 1
ATOM 1481 C C . TYR A 1 197 ? 13.770 1.668 -15.928 1.00 91.44 197 TYR A C 1
ATOM 1483 O O . TYR A 1 197 ? 13.035 2.554 -15.505 1.00 91.44 197 TYR A O 1
ATOM 1491 N N . LEU A 1 198 ? 13.632 0.392 -15.550 1.00 89.31 198 LEU A N 1
ATOM 1492 C CA . LEU A 1 198 ? 12.570 -0.057 -14.639 1.00 89.31 198 LEU A CA 1
ATOM 1493 C C . LEU A 1 198 ? 12.640 0.637 -13.269 1.00 89.31 198 LEU A C 1
ATOM 1495 O O . LEU A 1 198 ? 11.595 0.954 -12.719 1.00 89.31 198 LEU A O 1
ATOM 1499 N N . GLN A 1 199 ? 13.838 0.978 -12.778 1.00 85.19 199 GLN A N 1
ATOM 1500 C CA . GLN A 1 199 ? 14.013 1.756 -11.538 1.00 85.19 199 GLN A CA 1
ATOM 1501 C C . GLN A 1 199 ? 13.504 3.208 -11.621 1.00 85.19 199 GLN A C 1
ATOM 1503 O O . GLN A 1 199 ? 13.363 3.866 -10.597 1.00 85.19 199 GLN A O 1
ATOM 1508 N N . THR A 1 200 ? 13.230 3.725 -12.823 1.00 85.19 200 THR A N 1
ATOM 1509 C CA . THR A 1 200 ? 12.628 5.061 -13.017 1.00 85.19 200 THR A CA 1
ATOM 1510 C C . THR A 1 200 ? 11.104 5.030 -13.080 1.00 85.19 200 THR A C 1
ATOM 1512 O O . THR A 1 200 ? 10.483 6.067 -13.287 1.00 85.19 200 THR A O 1
ATOM 1515 N N . GLN A 1 201 ? 10.505 3.841 -13.013 1.00 85.88 201 GLN A N 1
ATOM 1516 C CA . GLN A 1 201 ? 9.075 3.653 -13.207 1.00 85.88 201 GLN A CA 1
ATOM 1517 C C . GLN A 1 201 ? 8.379 3.527 -11.855 1.00 85.88 201 GLN A C 1
ATOM 1519 O O . GLN A 1 201 ? 8.826 2.793 -10.969 1.00 85.88 201 GLN A O 1
ATOM 1524 N N . ARG A 1 202 ? 7.239 4.206 -11.725 1.00 81.50 202 ARG A N 1
ATOM 1525 C CA . ARG A 1 202 ? 6.439 4.184 -10.506 1.00 81.50 202 ARG A CA 1
ATOM 1526 C C . ARG A 1 202 ? 6.010 2.768 -10.140 1.00 81.50 202 ARG A C 1
ATOM 1528 O O . ARG A 1 202 ? 5.395 2.083 -10.955 1.00 81.50 202 ARG A O 1
ATOM 1535 N N . GLN A 1 203 ? 6.290 2.353 -8.904 1.00 81.12 203 GLN A N 1
ATOM 1536 C CA . GLN A 1 203 ? 5.883 1.058 -8.347 1.00 81.12 203 GLN A CA 1
ATOM 1537 C C . GLN A 1 203 ? 6.327 -0.179 -9.154 1.00 81.12 203 GLN A C 1
ATOM 1539 O O . GLN A 1 203 ? 5.715 -1.249 -9.087 1.00 81.12 203 GLN A O 1
ATOM 1544 N N . VAL A 1 204 ? 7.424 -0.093 -9.903 1.00 87.19 204 VAL A N 1
ATOM 1545 C CA . VAL A 1 204 ? 7.957 -1.205 -10.703 1.00 87.19 204 VAL A CA 1
ATOM 1546 C C . VAL A 1 204 ? 9.342 -1.597 -10.193 1.00 87.19 204 VAL A C 1
ATOM 1548 O O . VAL A 1 204 ? 10.201 -0.749 -10.003 1.00 87.19 204 VAL A O 1
ATOM 1551 N N . CYS A 1 205 ? 9.568 -2.900 -10.008 1.00 87.25 205 CYS A N 1
ATOM 1552 C CA . CYS A 1 205 ? 10.864 -3.474 -9.636 1.00 87.25 205 CYS A CA 1
ATOM 1553 C C . CYS A 1 205 ? 11.515 -2.850 -8.397 1.00 87.25 205 CYS A C 1
ATOM 1555 O O . CYS A 1 205 ? 12.723 -2.647 -8.346 1.00 87.25 205 CYS A O 1
ATOM 1557 N N . MET A 1 206 ? 10.701 -2.593 -7.378 1.00 86.56 206 MET A N 1
ATOM 1558 C CA . MET A 1 206 ? 11.083 -1.898 -6.146 1.00 86.56 206 MET A CA 1
ATOM 1559 C C . MET A 1 206 ? 11.861 -2.748 -5.128 1.00 86.56 206 MET A C 1
ATOM 1561 O O . MET A 1 206 ? 12.171 -2.292 -4.026 1.00 86.56 206 MET A O 1
ATOM 1565 N N . PHE A 1 207 ? 12.126 -4.008 -5.462 1.00 87.81 207 PHE A N 1
ATOM 1566 C CA . PHE A 1 207 ? 12.907 -4.924 -4.643 1.00 87.81 207 PHE A CA 1
ATOM 1567 C C . PHE A 1 207 ? 14.296 -5.082 -5.258 1.00 87.81 207 PHE A C 1
ATOM 1569 O O . PHE A 1 207 ? 14.415 -5.393 -6.442 1.00 87.81 207 PHE A O 1
ATOM 1576 N N . GLU A 1 208 ? 15.339 -4.925 -4.448 1.00 84.06 208 GLU A N 1
ATOM 1577 C CA . GLU A 1 208 ? 16.735 -4.985 -4.902 1.00 84.06 208 GLU A CA 1
ATOM 1578 C C . GLU A 1 208 ? 17.161 -6.402 -5.308 1.00 84.06 208 GLU A C 1
ATOM 1580 O O . GLU A 1 208 ? 18.059 -6.578 -6.129 1.00 84.06 208 GLU A O 1
ATOM 1585 N N . SER A 1 209 ? 16.562 -7.432 -4.699 1.00 86.12 209 SER A N 1
ATOM 1586 C CA . SER A 1 209 ? 16.956 -8.826 -4.918 1.00 86.12 209 SER A CA 1
ATOM 1587 C C . SER A 1 209 ? 15.883 -9.834 -4.508 1.00 86.12 209 SER A C 1
ATOM 1589 O O . SER A 1 209 ? 14.958 -9.535 -3.744 1.00 86.12 209 SER A O 1
ATOM 1591 N N . VAL A 1 210 ? 16.038 -11.073 -4.987 1.00 90.12 210 VAL A N 1
ATOM 1592 C CA . VAL A 1 210 ? 15.231 -12.226 -4.555 1.00 90.12 210 VAL A CA 1
ATOM 1593 C C . VAL A 1 210 ? 15.426 -12.493 -3.061 1.00 90.12 210 VAL A C 1
ATOM 1595 O O . VAL A 1 210 ? 14.469 -12.823 -2.361 1.00 90.12 210 VAL A O 1
ATOM 1598 N N . GLU A 1 211 ? 16.641 -12.307 -2.547 1.00 92.56 211 GLU A N 1
ATOM 1599 C CA . GLU A 1 211 ? 16.973 -12.465 -1.135 1.00 92.56 211 GLU A CA 1
ATOM 1600 C C . GLU A 1 211 ? 16.235 -11.443 -0.265 1.00 92.56 211 GLU A C 1
ATOM 1602 O O . GLU A 1 211 ? 15.675 -11.819 0.766 1.00 92.56 211 GLU A O 1
ATOM 1607 N N . GLN A 1 212 ? 16.176 -10.176 -0.688 1.00 91.44 212 GLN A N 1
ATOM 1608 C CA . GLN A 1 212 ? 15.413 -9.141 0.012 1.00 91.44 212 GLN A CA 1
ATOM 1609 C C . GLN A 1 212 ? 13.919 -9.491 0.046 1.00 91.44 212 GLN A C 1
ATOM 1611 O O . GLN A 1 212 ? 13.313 -9.477 1.118 1.00 91.44 212 GLN A O 1
ATOM 1616 N N . ALA A 1 213 ? 13.340 -9.887 -1.092 1.00 92.44 213 ALA A N 1
ATOM 1617 C CA . ALA A 1 213 ? 11.944 -10.318 -1.157 1.00 92.44 213 ALA A CA 1
ATOM 1618 C C . ALA A 1 213 ? 11.665 -11.530 -0.243 1.00 92.44 213 ALA A C 1
ATOM 1620 O O . ALA A 1 213 ? 10.645 -11.570 0.443 1.00 92.44 213 ALA A O 1
ATOM 1621 N N . ALA A 1 214 ? 12.594 -12.489 -0.163 1.00 94.56 214 ALA A N 1
ATOM 1622 C CA . ALA A 1 214 ? 12.476 -13.644 0.726 1.00 94.56 214 ALA A CA 1
ATOM 1623 C C . ALA A 1 214 ? 12.564 -13.271 2.218 1.00 94.56 214 ALA A C 1
ATOM 1625 O O . ALA A 1 214 ? 11.927 -13.911 3.056 1.00 94.56 214 ALA A O 1
ATOM 1626 N N . LEU A 1 215 ? 13.347 -12.252 2.582 1.00 95.19 215 LEU A N 1
ATOM 1627 C CA . LEU A 1 215 ? 13.397 -11.748 3.958 1.00 95.19 215 LEU A CA 1
ATOM 1628 C C . LEU A 1 215 ? 12.103 -11.025 4.344 1.00 95.19 215 LEU A C 1
ATOM 1630 O O . LEU A 1 215 ? 11.601 -11.245 5.446 1.00 95.19 215 LEU A O 1
ATOM 1634 N N . ILE A 1 216 ? 11.534 -10.232 3.431 1.00 95.00 216 ILE A N 1
ATOM 1635 C CA . ILE A 1 216 ? 10.224 -9.594 3.620 1.00 95.00 216 ILE A CA 1
ATOM 1636 C C . ILE A 1 216 ? 9.146 -10.663 3.829 1.00 95.00 216 ILE A C 1
ATOM 1638 O O . ILE A 1 216 ? 8.391 -10.589 4.797 1.00 95.00 216 ILE A O 1
ATOM 1642 N N . ASP A 1 217 ? 9.122 -11.699 2.985 1.00 95.94 217 ASP A N 1
ATOM 1643 C CA . ASP A 1 217 ? 8.196 -12.829 3.112 1.00 95.94 217 ASP A CA 1
ATOM 1644 C C . ASP A 1 217 ? 8.317 -13.526 4.478 1.00 95.94 217 ASP A C 1
ATOM 1646 O O . ASP A 1 217 ? 7.316 -13.763 5.151 1.00 95.94 217 ASP A O 1
ATOM 1650 N N . ARG A 1 218 ? 9.538 -13.763 4.975 1.00 97.38 218 ARG A N 1
ATOM 1651 C CA . 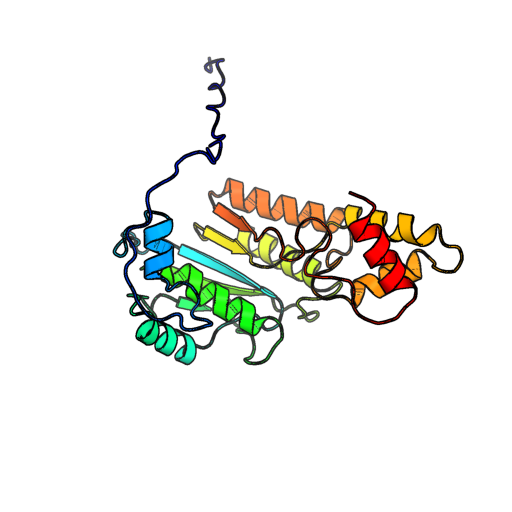ARG A 1 218 ? 9.742 -14.300 6.335 1.00 97.38 218 ARG A CA 1
ATOM 1652 C C . ARG A 1 218 ? 9.208 -13.371 7.425 1.00 97.38 218 ARG A C 1
ATOM 1654 O O . ARG A 1 218 ? 8.637 -13.860 8.399 1.00 97.38 218 ARG A O 1
ATOM 1661 N N . GLY A 1 219 ? 9.379 -12.059 7.273 1.00 96.81 219 GLY A N 1
ATOM 1662 C CA . GLY A 1 219 ? 8.792 -11.065 8.172 1.00 96.81 219 GLY A CA 1
ATOM 1663 C C . GLY A 1 219 ? 7.267 -11.171 8.201 1.00 96.81 219 GLY A C 1
ATOM 1664 O O . GLY A 1 219 ? 6.677 -11.322 9.268 1.00 96.81 219 GLY A O 1
ATOM 1665 N N . LEU A 1 220 ? 6.630 -11.213 7.029 1.00 97.38 220 LEU A N 1
ATOM 1666 C CA . LEU A 1 220 ? 5.181 -11.391 6.892 1.00 97.38 220 LEU A CA 1
ATOM 1667 C C . LEU A 1 220 ? 4.694 -12.733 7.465 1.00 97.38 220 LEU A C 1
ATOM 1669 O O . LEU A 1 220 ? 3.658 -12.779 8.128 1.00 97.38 220 LEU A O 1
ATOM 1673 N N . GLN A 1 221 ? 5.449 -13.819 7.289 1.00 97.62 221 GLN A N 1
ATOM 1674 C CA . GLN A 1 221 ? 5.145 -15.106 7.919 1.00 97.62 221 GLN A CA 1
ATOM 1675 C C . GLN A 1 221 ? 5.216 -15.020 9.447 1.00 97.62 221 GLN A C 1
ATOM 1677 O O . GLN A 1 221 ? 4.341 -15.555 10.128 1.00 97.62 221 GLN A O 1
ATOM 1682 N N . ALA A 1 222 ? 6.211 -14.321 10.002 1.00 97.56 222 ALA A N 1
ATOM 1683 C CA . ALA A 1 222 ? 6.307 -14.098 11.442 1.00 97.56 222 ALA A CA 1
ATOM 1684 C C . ALA A 1 222 ? 5.102 -13.304 11.975 1.00 97.56 222 ALA A C 1
ATOM 1686 O O . ALA A 1 222 ? 4.555 -13.653 13.020 1.00 97.56 222 ALA A O 1
ATOM 1687 N N . LEU A 1 223 ? 4.635 -12.294 11.234 1.00 97.88 223 LEU A N 1
ATOM 1688 C CA . LEU A 1 223 ? 3.393 -11.577 11.533 1.00 97.88 223 LEU A CA 1
ATOM 1689 C C . LEU A 1 223 ? 2.174 -12.517 11.505 1.00 97.88 223 LEU A C 1
ATOM 1691 O O . LEU A 1 223 ? 1.392 -12.544 12.456 1.00 97.88 223 LEU A O 1
ATOM 1695 N N . GLY A 1 224 ? 2.045 -13.351 10.471 1.00 97.38 224 GLY A N 1
ATOM 1696 C CA . GLY A 1 224 ? 0.965 -14.336 10.360 1.00 97.38 224 GLY A CA 1
ATOM 1697 C C . GLY A 1 224 ? 0.951 -15.353 11.508 1.00 97.38 224 GLY A C 1
ATOM 1698 O O . GLY A 1 224 ? -0.106 -15.645 12.066 1.00 97.38 224 GLY A O 1
ATOM 1699 N N . LEU A 1 225 ? 2.122 -15.834 11.946 1.00 97.31 225 LEU A N 1
ATOM 1700 C CA . LEU A 1 225 ? 2.258 -16.727 13.108 1.00 97.31 225 LEU A CA 1
ATOM 1701 C C . LEU A 1 225 ? 1.802 -16.080 14.422 1.00 97.31 225 LEU A C 1
ATOM 1703 O O . LEU A 1 225 ? 1.422 -16.785 15.356 1.00 97.31 225 LEU A O 1
ATOM 1707 N N . ARG A 1 226 ? 1.815 -14.747 14.495 1.00 97.44 226 ARG A N 1
ATOM 1708 C CA . ARG A 1 226 ? 1.303 -13.974 15.633 1.00 97.44 226 ARG A CA 1
ATOM 1709 C C . ARG A 1 226 ? -0.189 -13.650 15.526 1.00 97.44 226 ARG A C 1
ATOM 1711 O O . ARG A 1 226 ? -0.715 -12.967 16.400 1.00 97.44 226 ARG A O 1
ATOM 1718 N N . GLY A 1 227 ? -0.872 -14.158 14.499 1.00 97.12 227 GLY A N 1
ATOM 1719 C CA . GLY A 1 227 ? -2.312 -13.995 14.306 1.00 97.12 227 GLY A CA 1
ATOM 1720 C C . GLY A 1 227 ? -2.715 -12.714 13.578 1.00 97.12 227 GLY A C 1
ATOM 1721 O O . GLY A 1 227 ? -3.896 -12.372 13.591 1.00 97.12 227 GLY A O 1
ATOM 1722 N N . ILE A 1 228 ? -1.772 -12.008 12.945 1.00 98.12 228 ILE A N 1
ATOM 1723 C CA . ILE A 1 228 ? -2.096 -10.839 12.120 1.00 98.12 228 ILE A CA 1
ATOM 1724 C C . ILE A 1 228 ? -2.704 -11.306 10.797 1.00 98.12 228 ILE A C 1
ATOM 1726 O O . ILE A 1 228 ? -2.145 -12.164 10.113 1.00 98.12 228 ILE A O 1
ATOM 1730 N N . THR A 1 229 ? -3.817 -10.694 10.398 1.00 98.25 229 THR A N 1
ATOM 1731 C CA . THR A 1 229 ? -4.322 -10.787 9.025 1.00 98.25 229 THR A CA 1
ATOM 1732 C C . THR A 1 229 ? -3.669 -9.701 8.179 1.00 98.25 229 THR A C 1
ATOM 1734 O O . THR A 1 229 ? -3.923 -8.517 8.392 1.00 98.25 229 THR A O 1
ATOM 1737 N N . VAL A 1 230 ? -2.833 -10.099 7.222 1.00 97.56 230 VAL A N 1
ATOM 1738 C CA . VAL A 1 230 ? -2.216 -9.176 6.261 1.00 97.56 230 VAL A CA 1
ATOM 1739 C C . VAL A 1 230 ? -3.037 -9.172 4.973 1.00 97.56 230 VAL A C 1
ATOM 1741 O O . VAL A 1 230 ? -3.294 -10.230 4.400 1.00 97.56 230 VAL A O 1
ATOM 1744 N N . VAL A 1 231 ? -3.442 -7.988 4.521 1.00 97.25 231 VAL A N 1
ATOM 1745 C CA . VAL A 1 231 ? -4.168 -7.772 3.266 1.00 97.25 231 VAL A CA 1
ATOM 1746 C C . VAL A 1 231 ? -3.321 -6.871 2.379 1.00 97.25 231 VAL A C 1
ATOM 1748 O O . VAL A 1 231 ? -2.951 -5.779 2.798 1.00 97.25 231 VAL A O 1
ATOM 1751 N N . GLY A 1 232 ? -3.006 -7.336 1.171 1.00 94.62 232 GLY A N 1
ATOM 1752 C CA . GLY A 1 232 ? -2.247 -6.580 0.177 1.00 94.62 232 GLY A CA 1
ATOM 1753 C C . GLY A 1 232 ? -3.075 -6.308 -1.074 1.00 94.62 232 GLY A C 1
ATOM 1754 O O . GLY A 1 232 ? -3.797 -7.198 -1.534 1.00 94.62 232 GLY A O 1
ATOM 1755 N N . ALA A 1 233 ? -2.964 -5.105 -1.636 1.00 92.88 233 ALA A N 1
ATOM 1756 C CA . ALA A 1 233 ? -3.496 -4.802 -2.960 1.00 92.88 233 ALA A CA 1
ATOM 1757 C C . ALA A 1 233 ? -2.778 -5.642 -4.032 1.00 92.88 233 ALA A C 1
ATOM 1759 O O . ALA A 1 233 ? -1.564 -5.834 -3.984 1.00 92.88 233 ALA A O 1
ATOM 1760 N N . SER A 1 234 ? -3.526 -6.151 -5.014 1.00 89.44 234 SER A N 1
ATOM 1761 C CA . SER A 1 234 ? -2.982 -7.023 -6.067 1.00 89.44 234 SER A CA 1
ATOM 1762 C C . SER A 1 234 ? -2.279 -6.278 -7.207 1.00 89.44 234 SER A C 1
ATOM 1764 O O . SER A 1 234 ? -1.793 -6.927 -8.130 1.00 89.44 234 SER A O 1
ATOM 1766 N N . GLY A 1 235 ? -2.257 -4.945 -7.162 1.00 88.44 235 GLY A N 1
ATOM 1767 C CA . GLY A 1 235 ? -1.762 -4.077 -8.229 1.00 88.44 235 GLY A CA 1
ATOM 1768 C C . GLY A 1 235 ? -2.869 -3.546 -9.144 1.00 88.44 235 GLY A C 1
ATOM 1769 O O . GLY A 1 235 ? -3.940 -4.147 -9.267 1.00 88.44 235 GLY A O 1
ATOM 1770 N N . ASP A 1 236 ? -2.568 -2.420 -9.795 1.00 88.38 236 ASP A N 1
ATOM 1771 C CA . ASP A 1 236 ? -3.504 -1.649 -10.628 1.00 88.38 236 ASP A CA 1
ATOM 1772 C C . ASP A 1 236 ? -3.260 -1.828 -12.135 1.00 88.38 236 ASP A C 1
ATOM 1774 O O . ASP A 1 236 ? -4.116 -1.499 -12.958 1.00 88.38 236 ASP A O 1
ATOM 1778 N N . GLY A 1 237 ? -2.127 -2.422 -12.523 1.00 85.88 237 GLY A N 1
ATOM 1779 C CA . GLY A 1 237 ? -1.755 -2.631 -13.926 1.00 85.88 237 GLY A CA 1
ATOM 1780 C C . GLY A 1 237 ? -2.390 -3.857 -14.598 1.00 85.88 237 GLY A C 1
ATOM 1781 O O . GLY A 1 237 ? -1.973 -4.270 -15.687 1.00 85.88 237 GLY A O 1
ATOM 1782 N N . GLY A 1 238 ? -3.409 -4.454 -13.975 1.00 84.12 238 GLY A N 1
ATOM 1783 C CA . GLY A 1 238 ? -4.076 -5.654 -14.474 1.00 84.12 238 GLY A CA 1
ATOM 1784 C C . GLY A 1 238 ? -3.117 -6.843 -14.591 1.00 84.12 238 GLY A C 1
ATOM 1785 O O . GLY A 1 238 ? -2.253 -7.043 -13.749 1.00 84.12 238 GLY A O 1
ATOM 1786 N N . SER A 1 239 ? -3.267 -7.657 -15.639 1.00 80.69 239 SER A N 1
ATOM 1787 C CA . SER A 1 239 ? -2.409 -8.833 -15.855 1.00 80.69 239 SER A CA 1
ATOM 1788 C C . SER A 1 239 ? -1.071 -8.536 -16.544 1.00 80.69 239 SER A C 1
ATOM 1790 O O . SER A 1 239 ? -0.326 -9.475 -16.798 1.00 80.69 239 SER A O 1
ATOM 1792 N N . HIS A 1 240 ? -0.785 -7.278 -16.898 1.00 79.06 240 HIS A N 1
ATOM 1793 C CA . HIS A 1 240 ? 0.313 -6.931 -17.817 1.00 79.06 240 HIS A CA 1
ATOM 1794 C C . HIS A 1 240 ? 1.344 -5.975 -17.207 1.00 79.06 240 HIS A C 1
ATOM 1796 O O . HIS A 1 240 ? 2.502 -5.968 -17.621 1.00 79.06 240 HIS A O 1
ATOM 1802 N N . TRP A 1 241 ? 0.931 -5.156 -16.238 1.00 85.56 241 TRP A N 1
ATOM 1803 C CA . TRP A 1 241 ? 1.772 -4.130 -15.630 1.00 85.56 241 TRP A CA 1
ATOM 1804 C C . TRP A 1 241 ? 1.630 -4.136 -14.109 1.00 85.56 241 TRP A C 1
ATOM 1806 O O . TRP A 1 241 ? 0.652 -4.649 -13.573 1.00 85.56 241 TRP A O 1
ATOM 1816 N N . SER A 1 242 ? 2.590 -3.520 -13.415 1.00 81.38 242 SER A N 1
ATOM 1817 C CA . SER A 1 242 ? 2.479 -3.275 -11.968 1.00 81.38 242 SER A CA 1
ATOM 1818 C C . SER A 1 242 ? 1.382 -2.246 -11.670 1.00 81.38 242 SER A C 1
ATOM 1820 O O . SER A 1 242 ? 0.470 -2.491 -10.883 1.00 81.38 242 SER A O 1
ATOM 1822 N N . PHE A 1 243 ? 1.439 -1.113 -12.379 1.00 83.31 243 PHE A N 1
ATOM 1823 C CA . PHE A 1 243 ? 0.548 0.032 -12.184 1.00 83.31 243 PHE A CA 1
ATOM 1824 C C . PHE A 1 243 ? -0.106 0.474 -13.499 1.00 83.31 243 PHE A C 1
ATOM 1826 O O . PHE A 1 243 ? -1.324 0.549 -13.614 1.00 83.31 243 PHE A O 1
ATOM 1833 N N . GLY A 1 244 ? 0.697 0.677 -14.542 1.00 86.50 244 GLY A N 1
ATOM 1834 C CA . GLY A 1 244 ? 0.228 0.997 -15.886 1.00 86.50 244 GLY A CA 1
ATOM 1835 C C . GLY A 1 244 ? 1.331 0.802 -16.927 1.00 86.50 244 GLY A C 1
ATOM 1836 O O . GLY A 1 244 ? 2.425 0.352 -16.573 1.00 86.50 244 GLY A O 1
ATOM 1837 N N . PRO A 1 245 ? 1.058 1.121 -18.204 1.00 89.25 245 PRO A N 1
ATOM 1838 C CA . PRO A 1 245 ? 2.056 1.053 -19.263 1.00 89.25 245 PRO A CA 1
ATOM 1839 C C . PRO A 1 245 ? 3.329 1.828 -18.916 1.00 89.25 245 PRO A C 1
ATOM 1841 O O . PRO A 1 245 ? 3.262 2.919 -18.356 1.00 89.25 245 PRO A O 1
ATOM 1844 N N . PHE A 1 246 ? 4.481 1.281 -19.300 1.00 90.25 246 PHE A N 1
ATOM 1845 C CA . PHE A 1 246 ? 5.785 1.900 -19.079 1.00 90.25 246 PHE A CA 1
ATOM 1846 C C . PHE A 1 246 ? 5.873 3.249 -19.803 1.00 90.25 246 PHE A C 1
ATOM 1848 O O . PHE A 1 246 ? 5.538 3.348 -20.990 1.00 90.25 246 PHE A O 1
ATOM 1855 N N . GLU A 1 247 ? 6.310 4.284 -19.090 1.00 85.75 247 GLU A N 1
ATOM 1856 C CA . GLU A 1 247 ? 6.214 5.670 -19.531 1.00 85.75 247 GLU A CA 1
ATOM 1857 C C . GLU A 1 247 ? 7.360 6.110 -20.456 1.00 85.75 247 GLU A C 1
ATOM 1859 O O . GLU A 1 247 ? 8.503 5.647 -20.395 1.00 85.75 247 GLU A O 1
ATOM 1864 N N . GLY A 1 248 ? 7.061 7.095 -21.301 1.00 83.94 248 GLY A N 1
ATOM 1865 C CA . GLY A 1 248 ? 8.026 7.718 -22.200 1.00 83.94 248 GLY A CA 1
ATOM 1866 C C . GLY A 1 248 ? 8.127 7.063 -23.581 1.00 83.94 248 GLY A C 1
ATOM 1867 O O . GLY A 1 248 ? 7.564 6.012 -23.874 1.00 83.94 248 GLY A O 1
ATOM 1868 N N . PHE A 1 249 ? 8.865 7.727 -24.476 1.00 81.94 249 PHE A N 1
ATOM 1869 C CA . PHE A 1 249 ? 9.005 7.330 -25.885 1.00 81.94 249 PHE A CA 1
ATOM 1870 C C . PHE A 1 249 ? 10.342 6.634 -26.184 1.00 81.94 249 PHE A C 1
ATOM 1872 O O . PHE A 1 249 ? 10.818 6.655 -27.325 1.00 81.94 249 PHE A O 1
ATOM 1879 N N . SER A 1 250 ? 10.975 6.029 -25.176 1.00 89.25 250 SER A N 1
ATOM 1880 C CA . SER A 1 250 ? 12.243 5.323 -25.365 1.00 89.25 250 SER A CA 1
ATOM 1881 C C . SER A 1 250 ? 12.030 3.993 -26.112 1.00 89.25 250 SER A C 1
ATOM 1883 O O . SER A 1 250 ? 10.939 3.414 -26.065 1.00 89.25 250 SER A O 1
ATOM 1885 N N . PRO A 1 251 ? 13.051 3.478 -26.823 1.00 92.19 251 PRO A N 1
ATOM 1886 C CA . PRO A 1 251 ? 13.005 2.125 -27.376 1.00 92.19 251 PRO A CA 1
ATOM 1887 C C . PRO A 1 251 ? 12.699 1.061 -26.310 1.00 92.19 251 PRO A C 1
ATOM 1889 O O . PRO A 1 251 ? 11.925 0.148 -26.578 1.00 92.19 251 PRO A O 1
ATOM 1892 N N . ILE A 1 252 ? 13.223 1.243 -25.090 1.00 94.81 252 ILE A N 1
ATOM 1893 C CA . ILE A 1 252 ? 13.006 0.348 -23.945 1.00 94.81 252 ILE A CA 1
ATOM 1894 C C . ILE A 1 252 ? 11.532 0.346 -23.519 1.00 94.81 252 ILE A C 1
ATOM 1896 O O . ILE A 1 252 ? 10.939 -0.723 -23.423 1.00 94.81 252 ILE A O 1
ATOM 1900 N N . ALA A 1 253 ? 10.914 1.521 -23.353 1.00 93.50 253 ALA A N 1
ATOM 1901 C CA . ALA A 1 253 ? 9.502 1.648 -22.980 1.00 93.50 253 ALA A CA 1
ATOM 1902 C C . ALA A 1 253 ? 8.579 0.950 -23.993 1.00 93.50 253 ALA A C 1
ATOM 1904 O O . ALA A 1 253 ? 7.673 0.204 -23.625 1.00 93.50 253 ALA A O 1
ATOM 1905 N N . ARG A 1 254 ? 8.834 1.146 -25.296 1.00 93.12 254 ARG A N 1
ATOM 1906 C CA . ARG A 1 254 ? 8.069 0.482 -26.364 1.00 93.12 254 ARG A CA 1
ATOM 1907 C C . ARG A 1 254 ? 8.242 -1.034 -26.344 1.00 93.12 254 ARG A C 1
ATOM 1909 O O . ARG A 1 254 ? 7.253 -1.746 -26.495 1.00 93.12 254 ARG A O 1
ATOM 1916 N N . ALA A 1 255 ? 9.471 -1.515 -26.170 1.00 93.94 255 ALA A N 1
ATOM 1917 C CA . ALA A 1 255 ? 9.754 -2.943 -26.111 1.00 93.94 255 ALA A CA 1
ATOM 1918 C C . ALA A 1 255 ? 9.090 -3.594 -24.890 1.00 93.94 255 ALA A C 1
ATOM 1920 O O . ALA A 1 255 ? 8.406 -4.600 -25.041 1.00 93.94 255 ALA A O 1
ATOM 1921 N N . LEU A 1 256 ? 9.199 -2.977 -23.711 1.00 93.06 256 LEU A N 1
ATOM 1922 C CA . LEU A 1 256 ? 8.565 -3.462 -22.485 1.00 93.06 256 LEU A CA 1
ATOM 1923 C C . LEU A 1 256 ? 7.037 -3.460 -22.572 1.00 93.06 256 LEU A C 1
ATOM 1925 O O . LEU A 1 256 ? 6.412 -4.432 -22.167 1.00 93.06 256 LEU A O 1
ATOM 1929 N N . ASN A 1 257 ? 6.419 -2.420 -23.140 1.00 92.06 257 ASN A N 1
ATOM 1930 C CA . ASN A 1 257 ? 4.965 -2.399 -23.343 1.00 92.06 257 ASN A CA 1
ATOM 1931 C C . ASN A 1 257 ? 4.498 -3.471 -24.332 1.00 92.06 257 ASN A C 1
ATOM 1933 O O . ASN A 1 257 ? 3.420 -4.035 -24.164 1.00 92.06 257 ASN A O 1
ATOM 1937 N N . LYS A 1 258 ? 5.311 -3.780 -25.348 1.00 91.50 258 LYS A N 1
ATOM 1938 C CA . LYS A 1 258 ? 5.041 -4.886 -26.266 1.00 91.50 258 LYS A CA 1
ATOM 1939 C C . LYS A 1 258 ? 5.139 -6.235 -25.548 1.00 91.50 258 LYS A C 1
ATOM 1941 O O . LYS A 1 258 ? 4.197 -7.015 -25.616 1.00 91.50 258 LYS A O 1
ATOM 1946 N N . VAL A 1 259 ? 6.235 -6.479 -24.826 1.00 90.19 259 VAL A N 1
ATOM 1947 C CA . VAL A 1 259 ? 6.441 -7.712 -24.049 1.00 90.19 259 VAL A CA 1
ATOM 1948 C C . VAL A 1 259 ? 5.342 -7.890 -23.004 1.00 90.19 259 VAL A C 1
ATOM 1950 O O . VAL A 1 259 ? 4.758 -8.964 -22.935 1.00 90.19 259 VAL A O 1
ATOM 1953 N N . GLY A 1 260 ? 4.996 -6.836 -22.261 1.00 85.75 260 GLY A N 1
ATOM 1954 C CA . GLY A 1 260 ? 3.935 -6.870 -21.256 1.00 85.75 260 GLY A CA 1
ATOM 1955 C C . GLY A 1 260 ? 2.582 -7.297 -21.827 1.00 85.75 260 GLY A C 1
ATOM 1956 O O . GLY A 1 260 ? 1.850 -7.998 -21.144 1.00 85.75 260 GLY A O 1
ATOM 1957 N N . CYS A 1 261 ? 2.274 -6.940 -23.081 1.00 84.62 261 CYS A N 1
ATOM 1958 C CA . CYS A 1 261 ? 1.055 -7.350 -23.789 1.00 84.62 261 CYS A CA 1
ATOM 1959 C C . CYS A 1 261 ? 1.126 -8.754 -24.414 1.00 84.62 261 CYS A C 1
ATOM 1961 O O . CYS A 1 261 ? 0.111 -9.444 -24.479 1.00 84.62 261 CYS A O 1
ATOM 1963 N N . GLU A 1 262 ? 2.285 -9.150 -24.942 1.00 82.38 262 GLU A N 1
ATOM 1964 C CA . GLU A 1 262 ? 2.433 -10.348 -25.784 1.00 82.38 262 GLU A CA 1
ATOM 1965 C C . GLU A 1 262 ? 2.930 -11.585 -25.020 1.00 82.38 262 GLU A C 1
ATOM 1967 O O . GLU A 1 262 ? 2.732 -12.707 -25.486 1.00 82.38 262 GLU A O 1
ATOM 1972 N N . PHE A 1 263 ? 3.566 -11.397 -23.864 1.00 66.81 263 PHE A N 1
ATOM 1973 C CA . PHE A 1 263 ? 4.230 -12.447 -23.095 1.00 66.81 263 PHE A CA 1
ATOM 1974 C C . PHE A 1 263 ? 3.506 -12.652 -21.753 1.00 66.81 263 PHE A C 1
ATOM 1976 O O . PHE A 1 263 ? 3.946 -12.156 -20.716 1.00 66.81 263 PHE A O 1
ATOM 1983 N N . GLN A 1 264 ? 2.365 -13.354 -21.799 1.00 55.53 264 GLN A N 1
ATOM 1984 C CA . GLN A 1 264 ? 1.612 -13.811 -20.619 1.00 55.53 264 GLN A CA 1
ATOM 1985 C C . GLN A 1 264 ? 1.902 -15.276 -20.289 1.00 55.53 264 GLN A C 1
ATOM 1987 O O . GLN A 1 264 ? 1.815 -16.115 -21.216 1.00 55.53 264 GLN A O 1
#

Organism: NCBI:txid156174

Secondary structure (DSSP, 8-state):
-----PPP------------------------S--PPPHHHHHHHTT--TT-B-SSTT-EEEEE-STT----HHHHHHHHHHHT----GGGEEESSS----TTSTTHHHHHHHHHHHHHHSBTSEEEEE----SS--SSSTHHHHHHHHHHHHHHHSSS--SEEEE------HHHHHHHHHHHTTSTTS-HHHHHHHHTTSTTSS--S-HHHHHHHHHHHHHHHHTT-EEEE---SSTTT-SSSSPPSS-HHHHHHHHHHHH--

Radius of gyration: 21.77 Å; chains: 1; bounding box: 59×58×52 Å

pLDDT: mean 82.67, std 20.46, range [29.81, 98.44]